Protein AF-A0A1V1P510-F1 (afdb_monomer_lite)

Organism: NCBI:txid890399

Sequence (200 aa):
MEGYSILDTQEKMLARHLFQNKILKADAKDMENILFKLDDDQILSISGNIPDPASIKMLDYSMLNEVVSHIMKLTLNKGDIAKVILPDVDKKIKFNNLSKPIACLLNNGFFQLHALNEYLANNSNFLADSLRDKMNDIYTHEKSQSKGDDLFWAIVNCASPTAETMYQTSVIVIMSKYFETCDIFEEPNDIQQSKINEKQ

pLDDT: mean 79.99, std 15.1, range [42.66, 98.31]

Radius of gyration: 22.82 Å; chains: 1; bounding box: 58×48×68 Å

Structure (mmCIF, N/CA/C/O backbone):
data_AF-A0A1V1P510-F1
#
_entry.id   AF-A0A1V1P510-F1
#
loop_
_atom_site.group_PDB
_atom_site.id
_atom_site.type_symbol
_atom_site.label_atom_id
_atom_site.label_alt_id
_atom_site.label_comp_id
_atom_site.label_asym_id
_atom_site.label_entity_id
_atom_site.label_seq_id
_atom_site.pdbx_PDB_ins_code
_atom_site.Cartn_x
_atom_site.Cartn_y
_atom_site.Cartn_z
_atom_site.occupancy
_atom_site.B_iso_or_equiv
_atom_site.auth_seq_id
_atom_site.auth_comp_id
_atom_site.auth_asym_id
_atom_site.auth_atom_id
_atom_site.pdbx_PDB_model_num
ATOM 1 N N . MET A 1 1 ? 14.555 -24.506 -54.862 1.00 51.56 1 MET A N 1
ATOM 2 C CA . MET A 1 1 ? 14.240 -24.717 -53.430 1.00 51.56 1 MET A CA 1
ATOM 3 C C . MET A 1 1 ? 15.190 -23.962 -52.484 1.00 51.56 1 MET A C 1
ATOM 5 O O . MET A 1 1 ? 15.026 -24.093 -51.284 1.00 51.56 1 MET A O 1
ATOM 9 N N . GLU A 1 2 ? 16.121 -23.126 -52.974 1.00 53.38 2 GLU A N 1
ATOM 10 C CA . GLU A 1 2 ? 17.111 -22.419 -52.127 1.00 53.38 2 GLU A CA 1
ATOM 11 C C . GLU A 1 2 ? 16.695 -21.004 -51.678 1.00 53.38 2 GLU A C 1
ATOM 13 O O . GLU A 1 2 ? 17.194 -20.508 -50.674 1.00 53.38 2 GLU A O 1
ATOM 18 N N . GLY A 1 3 ? 15.742 -20.352 -5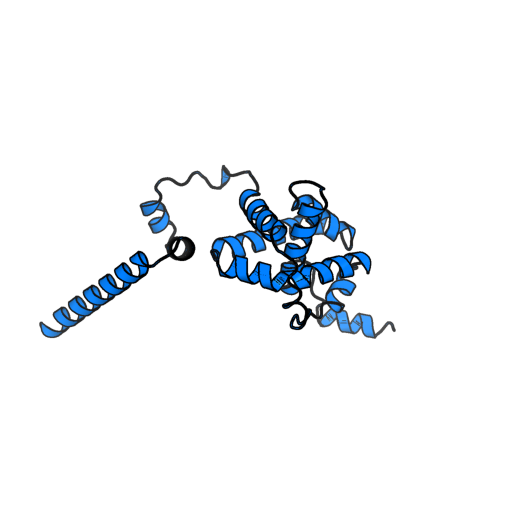2.356 1.00 48.47 3 GLY A N 1
ATOM 19 C CA . GLY A 1 3 ? 15.339 -18.973 -52.027 1.00 48.47 3 GLY A CA 1
ATOM 20 C C . GLY A 1 3 ? 14.617 -18.808 -50.681 1.00 48.47 3 GLY A C 1
ATOM 21 O O . GLY A 1 3 ? 14.701 -17.748 -50.071 1.00 48.47 3 GLY A O 1
ATOM 22 N N . TYR A 1 4 ? 13.957 -19.861 -50.184 1.00 50.50 4 TYR A N 1
ATOM 23 C CA . TYR A 1 4 ? 13.221 -19.830 -48.910 1.00 50.50 4 TYR A CA 1
ATOM 24 C C . TYR A 1 4 ? 14.157 -19.856 -47.684 1.00 50.50 4 TYR A C 1
ATOM 26 O O . TYR A 1 4 ? 13.813 -19.341 -46.627 1.00 50.50 4 TYR A O 1
ATOM 34 N N . SER A 1 5 ? 15.365 -20.411 -47.835 1.00 59.09 5 SER A N 1
ATOM 35 C CA . SER A 1 5 ? 16.374 -20.518 -46.769 1.00 59.09 5 SER A CA 1
ATOM 36 C C . SER A 1 5 ? 17.122 -19.200 -46.520 1.00 59.09 5 SER A C 1
ATOM 38 O O . SER A 1 5 ? 17.521 -18.912 -45.390 1.00 59.09 5 SER A O 1
ATOM 40 N N . ILE A 1 6 ? 17.297 -18.379 -47.560 1.00 58.41 6 ILE A N 1
ATOM 41 C CA . ILE A 1 6 ? 18.047 -17.116 -47.483 1.00 58.41 6 ILE A CA 1
ATOM 42 C C . ILE A 1 6 ? 17.204 -16.019 -46.816 1.00 58.41 6 ILE A C 1
ATOM 44 O O . ILE A 1 6 ? 17.726 -15.277 -45.984 1.00 58.41 6 ILE A O 1
ATOM 48 N N . LEU A 1 7 ? 15.902 -15.960 -47.124 1.00 58.56 7 LEU A N 1
ATOM 49 C CA . LEU A 1 7 ? 14.954 -15.028 -46.498 1.00 58.56 7 LEU A CA 1
ATOM 50 C C . LEU A 1 7 ? 14.837 -15.268 -44.982 1.00 58.56 7 LEU A C 1
ATOM 52 O O . LEU A 1 7 ? 15.000 -14.328 -44.209 1.00 58.56 7 LEU A O 1
ATOM 56 N N . ASP A 1 8 ? 14.706 -16.526 -44.550 1.00 74.06 8 ASP A N 1
ATOM 57 C CA . ASP A 1 8 ? 14.689 -16.907 -43.124 1.00 74.06 8 ASP A CA 1
ATOM 58 C C . ASP A 1 8 ? 16.001 -16.531 -42.400 1.00 74.06 8 ASP A C 1
ATOM 60 O O . ASP A 1 8 ? 16.008 -16.088 -41.250 1.00 74.06 8 ASP A O 1
ATOM 64 N N . THR A 1 9 ? 17.139 -16.631 -43.093 1.00 80.81 9 THR A N 1
ATOM 65 C CA . THR A 1 9 ? 18.447 -16.252 -42.533 1.00 80.81 9 THR A CA 1
ATOM 66 C C . THR A 1 9 ? 18.572 -14.737 -42.337 1.00 80.81 9 THR A C 1
ATOM 68 O O . THR A 1 9 ? 19.102 -14.283 -41.319 1.00 80.81 9 THR A O 1
ATOM 71 N N . GLN A 1 10 ? 18.074 -13.939 -43.284 1.00 78.88 10 GLN A N 1
ATOM 72 C CA . GLN A 1 10 ? 18.090 -12.477 -43.193 1.00 78.88 10 GLN A CA 1
ATOM 73 C C . GLN A 1 10 ? 17.128 -11.960 -42.120 1.00 78.88 10 GLN A C 1
ATOM 75 O O . GLN A 1 10 ? 17.509 -11.081 -41.346 1.00 78.88 10 GLN A O 1
ATOM 80 N N . GLU A 1 11 ? 15.932 -12.543 -42.007 1.00 81.25 11 GLU A N 1
ATOM 81 C CA . GLU A 1 11 ? 14.967 -12.205 -40.953 1.00 81.25 11 GLU A CA 1
ATOM 82 C C . GLU A 1 11 ? 15.529 -12.494 -39.556 1.00 81.25 11 GLU A C 1
ATOM 84 O O . GLU A 1 11 ? 15.468 -11.636 -38.673 1.00 81.25 11 GLU A O 1
ATOM 89 N N . LYS A 1 12 ? 16.183 -13.648 -39.364 1.00 78.88 12 LYS A N 1
ATOM 90 C CA . LYS A 1 12 ? 16.876 -13.986 -38.107 1.00 78.88 12 LYS A CA 1
ATOM 91 C C . LYS A 1 12 ? 18.006 -13.015 -37.780 1.00 78.88 12 LYS A C 1
ATOM 93 O O . LYS A 1 12 ? 18.175 -12.632 -36.621 1.00 78.88 12 LYS A O 1
ATOM 98 N N . MET A 1 13 ? 18.783 -12.602 -38.781 1.00 83.25 13 MET A N 1
ATOM 99 C CA . MET A 1 13 ? 19.872 -11.642 -38.592 1.00 83.25 13 MET A CA 1
ATOM 100 C C . MET A 1 13 ? 19.337 -10.256 -38.204 1.00 83.25 13 MET A C 1
ATOM 102 O O . MET A 1 13 ? 19.866 -9.631 -37.283 1.00 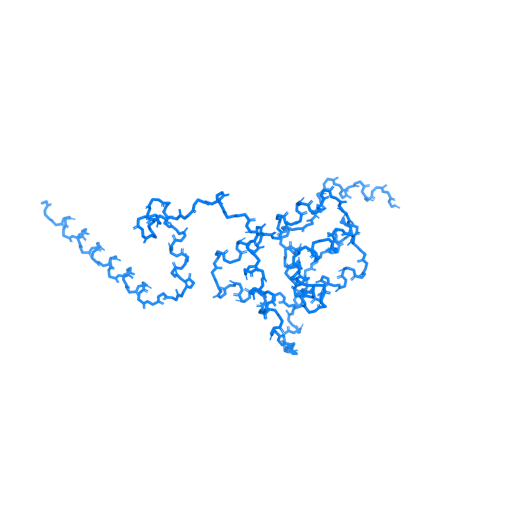83.25 13 MET A O 1
ATOM 106 N N . LEU A 1 14 ? 18.249 -9.813 -38.841 1.00 77.06 14 LEU A N 1
ATOM 107 C CA . LEU A 1 14 ? 17.574 -8.557 -38.523 1.00 77.06 14 LEU A CA 1
ATOM 108 C C . LEU A 1 14 ? 16.983 -8.590 -37.108 1.00 77.06 14 LEU A C 1
ATOM 110 O O . LEU A 1 14 ? 17.218 -7.670 -36.327 1.00 77.06 14 LEU A O 1
ATOM 114 N N . ALA A 1 15 ? 16.297 -9.676 -36.738 1.00 74.31 15 ALA A N 1
ATOM 115 C CA . ALA A 1 15 ? 15.755 -9.877 -35.395 1.00 74.31 15 ALA A CA 1
ATOM 116 C C . ALA A 1 15 ? 16.857 -9.843 -34.326 1.00 74.31 15 ALA A C 1
ATOM 118 O O . ALA A 1 15 ? 16.706 -9.182 -33.299 1.00 74.31 15 ALA A O 1
ATOM 119 N N . ARG A 1 16 ? 18.007 -10.476 -34.591 1.00 77.12 16 ARG A N 1
ATOM 120 C CA . ARG A 1 16 ? 19.167 -10.461 -33.689 1.00 77.12 16 ARG A CA 1
ATOM 121 C C . ARG A 1 16 ? 19.761 -9.061 -33.537 1.00 77.12 16 ARG A C 1
ATOM 123 O O . ARG A 1 16 ? 20.104 -8.671 -32.424 1.00 77.12 16 ARG A O 1
ATOM 130 N N . HIS A 1 17 ? 19.849 -8.291 -34.621 1.00 74.50 17 HIS A N 1
ATOM 131 C CA . HIS A 1 17 ? 20.361 -6.921 -34.577 1.00 74.50 17 HIS A CA 1
ATOM 132 C C . HIS A 1 17 ? 19.393 -5.956 -33.874 1.00 74.50 17 HIS A C 1
ATOM 134 O O . HIS A 1 17 ? 19.819 -5.110 -33.088 1.00 74.50 17 HIS A O 1
ATOM 140 N N . LEU A 1 18 ? 18.085 -6.110 -34.097 1.00 71.19 18 LEU A N 1
ATOM 141 C CA . LEU A 1 18 ? 17.046 -5.365 -33.382 1.00 71.19 18 LEU A CA 1
ATOM 142 C C . LEU A 1 18 ? 17.063 -5.690 -31.884 1.00 71.19 18 LEU A C 1
ATOM 144 O O . LEU A 1 18 ? 16.991 -4.781 -31.060 1.00 71.19 18 LEU A O 1
ATOM 148 N N . PHE A 1 19 ? 17.234 -6.965 -31.529 1.00 76.00 19 PHE A N 1
ATOM 149 C CA . PHE A 1 19 ? 17.363 -7.406 -30.143 1.00 76.00 19 PHE A CA 1
ATOM 150 C C . PHE A 1 19 ? 18.620 -6.836 -29.470 1.00 76.00 19 PHE A C 1
ATOM 152 O O . PHE A 1 19 ? 18.526 -6.261 -28.389 1.00 76.00 19 PHE A O 1
ATOM 159 N N . GLN A 1 20 ? 19.782 -6.897 -30.131 1.00 73.19 20 GLN A N 1
ATOM 160 C CA . GLN A 1 20 ? 21.027 -6.304 -29.622 1.00 73.19 20 GLN A CA 1
ATOM 161 C C . GLN A 1 20 ? 20.919 -4.790 -29.422 1.00 73.19 20 GLN A C 1
ATOM 163 O O . GLN A 1 20 ? 21.319 -4.286 -28.377 1.00 73.19 20 GLN A O 1
ATOM 168 N N . ASN A 1 21 ? 20.345 -4.062 -30.383 1.00 70.31 21 ASN A N 1
ATOM 169 C CA . ASN A 1 21 ? 20.139 -2.619 -30.249 1.00 70.31 21 ASN A CA 1
ATOM 170 C C . ASN A 1 21 ? 19.162 -2.267 -29.122 1.00 70.31 21 ASN A C 1
ATOM 172 O O . ASN A 1 21 ? 19.317 -1.222 -28.492 1.00 70.31 21 ASN A O 1
ATOM 176 N N . LYS A 1 22 ? 18.168 -3.124 -28.860 1.00 72.00 22 LYS A N 1
ATOM 177 C CA . LYS A 1 22 ? 17.247 -2.958 -27.733 1.00 72.00 22 LYS A CA 1
ATOM 178 C C . LYS A 1 22 ? 17.959 -3.170 -26.396 1.00 72.00 22 LYS A C 1
ATOM 180 O O . LYS A 1 22 ? 17.782 -2.353 -25.506 1.00 72.00 22 LYS A O 1
ATOM 185 N N . ILE A 1 23 ? 18.812 -4.193 -26.284 1.00 70.44 23 ILE A N 1
ATOM 186 C CA . ILE A 1 23 ? 19.638 -4.430 -25.085 1.00 70.44 23 ILE A CA 1
ATOM 187 C C . ILE A 1 23 ? 20.625 -3.282 -24.849 1.00 70.44 23 ILE A C 1
ATOM 189 O O . ILE A 1 23 ? 20.764 -2.821 -23.726 1.00 70.44 23 ILE A O 1
ATOM 193 N N . LEU A 1 24 ? 21.281 -2.775 -25.897 1.00 69.56 24 LEU A N 1
ATOM 194 C CA . LEU A 1 24 ? 22.251 -1.674 -25.785 1.00 69.56 24 LEU A CA 1
ATOM 195 C C . LEU A 1 24 ? 21.635 -0.349 -25.304 1.00 69.56 24 LEU A C 1
ATOM 197 O O . LEU A 1 24 ? 22.372 0.548 -24.904 1.00 69.56 24 LEU A O 1
ATOM 201 N N . LYS A 1 25 ? 20.307 -0.213 -25.370 1.00 76.69 25 LYS A N 1
ATOM 202 C CA . LYS A 1 25 ? 19.555 0.956 -24.891 1.00 76.69 25 LYS A CA 1
ATOM 203 C C . LYS A 1 25 ? 18.731 0.674 -23.633 1.00 76.69 25 LYS A C 1
ATOM 205 O O . LYS A 1 25 ? 18.044 1.582 -23.181 1.00 76.69 25 LYS A O 1
ATOM 210 N N . ALA A 1 26 ? 18.770 -0.553 -23.119 1.00 75.12 26 ALA A N 1
ATOM 211 C CA . ALA A 1 26 ? 18.035 -0.943 -21.927 1.00 75.12 26 ALA A CA 1
ATOM 212 C C . ALA A 1 26 ? 18.647 -0.266 -20.695 1.00 75.12 26 ALA A C 1
ATOM 214 O O . ALA A 1 26 ? 19.866 -0.286 -20.511 1.00 75.12 26 ALA A O 1
ATOM 215 N N . ASP A 1 27 ? 17.802 0.324 -19.856 1.00 78.44 27 ASP A N 1
ATOM 216 C CA . ASP A 1 27 ? 18.185 0.742 -18.511 1.00 78.44 27 ASP A CA 1
ATOM 217 C C . ASP A 1 27 ? 18.066 -0.427 -17.512 1.00 78.44 27 ASP A C 1
ATOM 219 O O . ASP A 1 27 ? 17.726 -1.556 -17.876 1.00 78.44 27 ASP A O 1
ATOM 223 N N . ALA A 1 28 ? 18.381 -0.184 -16.236 1.00 76.94 28 ALA A N 1
ATOM 224 C CA . ALA A 1 28 ? 18.332 -1.227 -15.208 1.00 76.94 28 ALA A CA 1
ATOM 225 C C . ALA A 1 28 ? 16.936 -1.870 -15.089 1.00 76.94 28 ALA A C 1
ATOM 227 O O . ALA A 1 28 ? 16.830 -3.090 -14.960 1.00 76.94 28 ALA A O 1
ATOM 228 N N . LYS A 1 29 ? 15.874 -1.064 -15.214 1.00 77.56 29 LYS A N 1
ATOM 229 C CA . LYS A 1 29 ? 14.484 -1.526 -15.209 1.00 77.56 29 LYS A CA 1
ATOM 230 C C . LYS A 1 29 ? 14.211 -2.452 -16.393 1.00 77.56 29 LYS A C 1
ATOM 232 O O . LYS A 1 29 ? 13.584 -3.499 -16.230 1.00 77.56 29 LYS A O 1
ATOM 237 N N . ASP A 1 30 ? 14.642 -2.070 -17.590 1.00 79.88 30 ASP A N 1
ATOM 238 C CA . ASP A 1 30 ? 14.464 -2.875 -18.794 1.00 79.88 30 ASP A CA 1
ATOM 239 C C . ASP A 1 30 ? 15.210 -4.208 -18.691 1.00 79.88 30 ASP A C 1
ATOM 241 O O . ASP A 1 30 ? 14.664 -5.241 -19.084 1.00 79.88 30 ASP A O 1
ATOM 245 N N . MET A 1 31 ? 16.422 -4.213 -18.128 1.00 80.69 31 MET A N 1
ATOM 246 C CA . MET A 1 31 ? 17.186 -5.444 -17.903 1.00 80.69 31 MET A CA 1
ATOM 247 C C . MET A 1 31 ? 16.494 -6.374 -16.904 1.00 80.69 31 MET A C 1
ATOM 249 O O . MET A 1 31 ? 16.362 -7.565 -17.184 1.00 80.69 31 MET A O 1
ATOM 253 N N . GLU A 1 32 ? 16.002 -5.843 -15.785 1.00 79.62 32 GLU A N 1
ATOM 254 C CA . GLU A 1 32 ? 15.277 -6.619 -14.774 1.00 79.62 32 GLU A CA 1
ATOM 255 C C . GLU A 1 32 ? 13.977 -7.213 -15.343 1.00 79.62 32 GLU A C 1
ATOM 257 O O . GLU A 1 32 ? 13.714 -8.408 -15.216 1.00 79.62 32 GLU A O 1
ATOM 262 N N . ASN A 1 33 ? 13.209 -6.417 -16.091 1.00 80.25 33 ASN A N 1
ATOM 263 C CA . ASN A 1 33 ? 11.995 -6.885 -16.760 1.00 80.25 33 ASN A CA 1
ATOM 264 C C . ASN A 1 33 ? 12.267 -7.936 -17.851 1.00 80.25 33 ASN A C 1
ATOM 266 O O . ASN A 1 33 ? 11.383 -8.734 -18.162 1.00 80.25 33 ASN A O 1
ATOM 270 N N . ILE A 1 34 ? 13.436 -7.905 -18.503 1.00 82.88 34 ILE A N 1
ATOM 271 C CA . ILE A 1 34 ? 13.848 -8.938 -19.464 1.00 82.88 34 ILE A CA 1
ATOM 272 C C . ILE A 1 34 ? 14.239 -10.214 -18.721 1.00 82.88 34 ILE A C 1
ATOM 274 O O . ILE A 1 34 ? 13.813 -11.287 -19.139 1.00 82.88 34 ILE A O 1
ATOM 278 N N . LEU A 1 35 ? 15.003 -10.102 -17.630 1.00 81.25 35 LEU A N 1
ATOM 279 C CA . LEU A 1 35 ? 15.437 -11.238 -16.819 1.00 81.25 35 LEU A CA 1
ATOM 280 C C . LEU A 1 35 ? 14.237 -12.042 -16.302 1.00 81.25 35 LEU A C 1
ATOM 282 O O . LEU A 1 35 ? 14.180 -13.243 -16.528 1.00 81.25 35 LEU A O 1
ATOM 286 N N . PHE A 1 36 ? 13.237 -11.379 -15.712 1.00 78.50 36 PHE A N 1
ATOM 287 C CA . PHE A 1 36 ? 12.038 -12.038 -15.169 1.00 78.50 36 PHE A CA 1
ATOM 288 C C . PHE A 1 36 ? 11.027 -12.522 -16.225 1.00 78.50 36 PHE A C 1
ATOM 290 O O . PHE A 1 36 ? 9.975 -13.053 -15.879 1.00 78.50 36 PHE A O 1
ATOM 297 N N . LYS A 1 37 ? 11.318 -12.349 -17.521 1.00 83.12 37 LYS A N 1
ATOM 298 C CA . LYS A 1 37 ? 10.562 -12.991 -18.614 1.00 83.12 37 LYS A CA 1
ATOM 299 C C . LYS A 1 37 ? 11.173 -14.310 -19.074 1.00 83.12 37 LYS A C 1
ATOM 301 O O . LYS A 1 37 ? 10.553 -14.993 -19.888 1.00 83.12 37 LYS A O 1
ATOM 306 N N . LEU A 1 38 ? 12.391 -14.613 -18.639 1.00 83.00 38 LEU A N 1
ATOM 307 C CA . LEU A 1 38 ? 13.052 -15.878 -18.927 1.00 83.00 38 LEU A CA 1
ATOM 308 C C . LEU A 1 38 ? 12.463 -16.979 -18.037 1.00 83.00 38 LEU A C 1
ATOM 310 O O . LEU A 1 38 ? 11.904 -16.694 -16.980 1.00 83.00 38 LEU A O 1
ATOM 314 N N . ASP A 1 39 ? 12.577 -18.230 -18.476 1.00 82.81 39 ASP A N 1
ATOM 315 C CA . ASP A 1 39 ? 12.237 -19.378 -17.632 1.00 82.81 39 ASP A CA 1
ATOM 316 C C . ASP A 1 39 ? 13.323 -19.647 -16.573 1.00 82.81 39 ASP A C 1
ATOM 318 O O . ASP A 1 39 ? 14.453 -19.160 -16.679 1.00 82.81 39 ASP A O 1
ATOM 322 N N . ASP A 1 40 ? 12.982 -20.421 -15.540 1.00 76.50 40 ASP A N 1
ATOM 323 C CA . ASP A 1 40 ? 13.875 -20.686 -14.405 1.00 76.50 40 ASP A CA 1
ATOM 324 C C . ASP A 1 40 ? 15.212 -21.309 -14.840 1.00 76.50 40 ASP A C 1
ATOM 326 O O . ASP A 1 40 ? 16.261 -20.948 -14.304 1.00 76.50 40 ASP A O 1
ATOM 330 N N . ASP A 1 41 ? 15.207 -22.187 -15.850 1.00 79.31 41 ASP A N 1
ATOM 331 C CA . ASP A 1 41 ? 16.416 -22.830 -16.379 1.00 79.31 41 ASP A CA 1
ATOM 332 C C . ASP A 1 41 ? 17.332 -21.811 -17.078 1.00 79.31 41 ASP A C 1
ATOM 334 O O . ASP A 1 41 ? 18.557 -21.826 -16.910 1.00 79.31 41 ASP A O 1
ATOM 338 N N . GLN A 1 42 ? 16.754 -20.882 -17.843 1.00 83.75 42 GLN A N 1
ATOM 339 C CA . GLN A 1 42 ? 17.468 -19.780 -18.483 1.00 83.75 42 GLN A CA 1
ATOM 340 C C . GLN A 1 42 ? 18.029 -18.806 -17.450 1.00 83.75 42 GLN A C 1
ATOM 342 O O . GLN A 1 42 ? 19.198 -18.425 -17.551 1.00 83.75 42 GLN A O 1
ATOM 347 N N . ILE A 1 43 ? 17.244 -18.443 -16.436 1.00 77.69 43 ILE A N 1
ATOM 348 C CA . ILE A 1 43 ? 17.698 -17.588 -15.334 1.00 77.69 43 ILE A CA 1
ATOM 349 C C . ILE A 1 43 ? 18.853 -18.268 -14.593 1.00 77.69 43 ILE A C 1
ATOM 351 O O . ILE A 1 43 ? 19.881 -17.629 -14.356 1.00 77.69 43 ILE A O 1
ATOM 355 N N . LEU A 1 44 ? 18.747 -19.565 -14.288 1.00 75.88 44 LEU A N 1
ATOM 356 C CA . LEU A 1 44 ? 19.792 -20.342 -13.616 1.00 75.88 44 LEU A CA 1
ATOM 357 C C . LEU A 1 44 ? 21.064 -20.443 -14.470 1.00 75.88 44 LEU A C 1
ATOM 359 O O . LEU A 1 44 ? 22.175 -20.326 -13.958 1.00 75.88 44 LEU A O 1
ATOM 363 N N . SER A 1 45 ? 20.922 -20.584 -15.791 1.00 80.44 45 SER A N 1
ATOM 364 C CA . SER A 1 45 ? 22.064 -20.610 -16.713 1.00 80.44 45 SER A CA 1
ATOM 365 C C . SER A 1 45 ? 22.844 -19.288 -16.750 1.00 80.44 45 SER A C 1
ATOM 367 O O . SER A 1 45 ? 24.053 -19.295 -16.983 1.00 80.44 45 SER A O 1
ATOM 369 N N . ILE A 1 46 ? 22.166 -18.162 -16.500 1.00 79.50 46 ILE A N 1
ATOM 370 C CA . ILE A 1 46 ? 22.753 -16.815 -16.485 1.00 79.50 46 ILE A CA 1
ATOM 371 C C . ILE A 1 46 ? 23.318 -16.471 -15.101 1.00 79.50 46 ILE A C 1
ATOM 373 O O . ILE A 1 46 ? 24.410 -15.915 -15.002 1.00 79.50 46 ILE A O 1
ATOM 377 N N . SER A 1 47 ? 22.572 -16.779 -14.038 1.00 70.81 47 SER A N 1
ATOM 378 C CA . SER A 1 47 ? 22.882 -16.384 -12.656 1.00 70.81 47 SER A CA 1
ATOM 379 C C . SER A 1 47 ? 23.763 -17.385 -11.896 1.00 70.81 47 SER A C 1
ATOM 381 O O . SER A 1 47 ? 24.406 -17.008 -10.917 1.00 70.81 47 SER A O 1
ATOM 383 N N . GLY A 1 48 ? 23.852 -18.636 -12.356 1.00 70.44 48 GLY A N 1
ATOM 384 C CA . GLY A 1 48 ? 24.534 -19.719 -11.648 1.00 70.44 48 GLY A CA 1
ATOM 385 C C . GLY A 1 48 ? 23.686 -20.287 -10.504 1.00 70.44 48 GLY A C 1
ATOM 386 O O . GLY A 1 48 ? 22.463 -20.268 -10.557 1.00 70.44 48 GLY A O 1
ATOM 387 N N . ASN A 1 49 ? 24.320 -20.822 -9.455 1.00 63.34 49 ASN A N 1
ATOM 388 C CA . ASN A 1 49 ? 23.594 -21.359 -8.298 1.00 63.34 49 ASN A CA 1
ATOM 389 C C . ASN A 1 49 ? 22.937 -20.231 -7.488 1.00 63.34 49 ASN A C 1
ATOM 391 O O . ASN A 1 49 ? 23.625 -19.501 -6.772 1.00 63.34 49 ASN A O 1
ATOM 395 N N . ILE A 1 50 ? 21.610 -20.142 -7.552 1.00 60.84 50 ILE A N 1
ATOM 396 C CA . ILE A 1 50 ? 20.811 -19.299 -6.659 1.00 60.84 50 ILE A CA 1
ATOM 397 C C . ILE A 1 50 ? 20.725 -19.997 -5.287 1.00 60.84 50 ILE A C 1
ATOM 399 O O . ILE A 1 50 ? 20.454 -21.201 -5.238 1.00 60.84 50 ILE A O 1
ATOM 403 N N . PRO A 1 51 ? 20.985 -19.300 -4.165 1.00 57.38 51 PRO A N 1
ATOM 404 C CA . PRO A 1 51 ? 20.799 -19.875 -2.836 1.00 57.38 51 PRO A CA 1
ATOM 405 C C . PRO A 1 51 ? 19.337 -20.294 -2.621 1.00 57.38 51 PRO A C 1
ATOM 407 O O . PRO A 1 51 ? 18.422 -19.598 -3.049 1.00 57.38 51 PRO A O 1
ATOM 410 N N . ASP A 1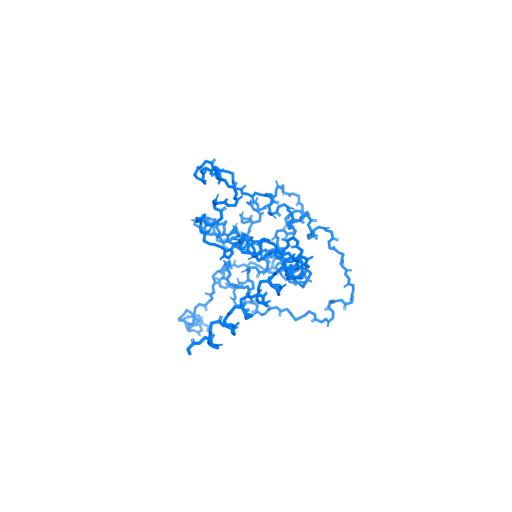 52 ? 19.134 -21.433 -1.951 1.00 55.44 52 ASP A N 1
ATOM 411 C CA . ASP A 1 52 ? 17.815 -22.015 -1.673 1.00 55.44 52 ASP A CA 1
ATOM 412 C C . ASP A 1 52 ? 16.840 -20.951 -1.121 1.00 55.44 52 ASP A C 1
ATOM 414 O O . ASP A 1 52 ? 17.106 -20.404 -0.044 1.00 55.44 52 ASP A O 1
ATOM 418 N N . PRO A 1 53 ? 15.710 -20.659 -1.797 1.00 52.06 53 PRO A N 1
ATOM 419 C CA . PRO A 1 53 ? 14.720 -19.695 -1.321 1.00 52.06 53 PRO A CA 1
ATOM 420 C C . PRO A 1 53 ? 14.216 -19.999 0.097 1.00 52.06 53 PRO A C 1
ATOM 422 O O . PRO A 1 53 ? 13.946 -19.077 0.864 1.00 52.06 53 PRO A O 1
ATOM 425 N N . ALA A 1 54 ? 14.170 -21.275 0.506 1.00 53.69 54 ALA A N 1
ATOM 426 C CA . ALA A 1 54 ? 13.779 -21.675 1.860 1.00 53.69 54 ALA A CA 1
ATOM 427 C C . ALA A 1 54 ? 14.805 -21.270 2.943 1.00 53.69 54 ALA A C 1
ATOM 429 O O . ALA A 1 54 ? 14.488 -21.265 4.139 1.00 53.69 54 ALA A O 1
ATOM 430 N N . SER A 1 55 ? 16.029 -20.909 2.542 1.00 53.97 55 SER A N 1
ATOM 431 C CA . SER A 1 55 ? 17.065 -20.356 3.423 1.00 53.97 55 SER A CA 1
ATOM 432 C C . SER A 1 55 ? 16.933 -18.840 3.636 1.00 53.97 55 SER A C 1
ATOM 434 O O . SER A 1 55 ? 17.486 -18.306 4.602 1.00 53.97 55 SER A O 1
ATOM 436 N N . ILE A 1 56 ? 16.137 -18.147 2.812 1.00 52.31 56 ILE A N 1
ATOM 437 C CA . ILE A 1 56 ? 15.884 -16.704 2.903 1.00 52.31 56 ILE A CA 1
ATOM 438 C C . ILE A 1 56 ? 14.695 -16.473 3.847 1.00 52.31 56 ILE A C 1
ATOM 440 O O . ILE A 1 56 ? 13.552 -16.308 3.439 1.00 52.31 56 ILE A O 1
ATOM 444 N N . LYS A 1 57 ? 14.959 -16.498 5.159 1.00 47.59 57 LYS A N 1
ATOM 445 C CA . LYS A 1 57 ? 13.936 -16.286 6.207 1.00 47.59 57 LYS A CA 1
ATOM 446 C C . LYS A 1 57 ? 13.720 -14.822 6.607 1.00 47.59 57 LYS A C 1
ATOM 448 O O . LYS A 1 57 ? 12.949 -14.554 7.526 1.00 47.59 57 LYS A O 1
ATOM 453 N N . MET A 1 58 ? 14.406 -13.874 5.972 1.00 47.00 58 MET A N 1
ATOM 454 C CA . MET A 1 58 ? 14.184 -12.452 6.231 1.00 47.00 58 MET A CA 1
ATOM 455 C C . MET A 1 58 ? 13.095 -11.936 5.301 1.00 47.00 58 MET A C 1
ATOM 457 O O . MET A 1 58 ? 13.239 -11.996 4.085 1.00 47.00 58 MET A O 1
ATOM 461 N N . LEU A 1 59 ? 12.022 -11.393 5.885 1.00 50.53 59 LEU A N 1
ATOM 462 C CA . LEU A 1 59 ? 11.148 -10.456 5.188 1.00 50.53 59 LEU A CA 1
ATOM 463 C C . LEU A 1 59 ? 12.055 -9.422 4.505 1.00 50.53 5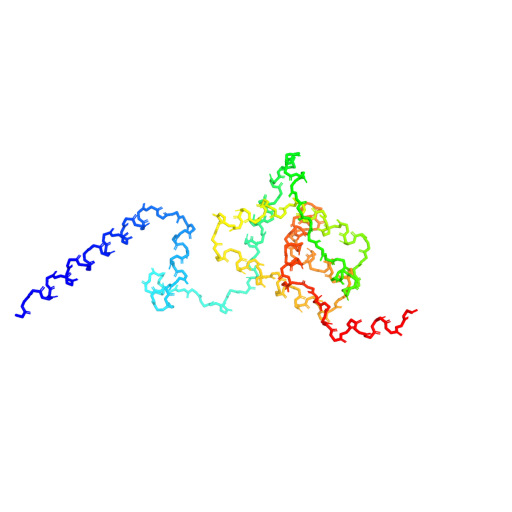9 LEU A C 1
ATOM 465 O O . LEU A 1 59 ? 12.840 -8.764 5.190 1.00 50.53 59 LEU A O 1
ATOM 469 N N . ASP A 1 60 ? 11.974 -9.305 3.180 1.00 60.97 60 ASP A N 1
ATOM 470 C CA . ASP A 1 60 ? 12.786 -8.338 2.449 1.00 60.97 60 ASP A CA 1
ATOM 471 C C . ASP A 1 60 ? 12.273 -6.913 2.706 1.00 60.97 60 ASP A C 1
ATOM 473 O O . ASP A 1 60 ? 11.473 -6.343 1.965 1.00 60.97 60 ASP A O 1
ATOM 477 N N . TYR A 1 61 ? 12.684 -6.359 3.845 1.00 64.62 61 TYR A N 1
ATOM 478 C CA . TYR A 1 61 ? 12.408 -4.983 4.233 1.00 64.62 61 TYR A CA 1
ATOM 479 C C . TYR A 1 61 ? 13.223 -3.988 3.402 1.00 64.62 61 TYR A C 1
ATOM 481 O O . TYR A 1 61 ? 12.959 -2.794 3.498 1.00 64.62 61 TYR A O 1
ATOM 489 N N . SER A 1 62 ? 14.195 -4.430 2.592 1.00 72.12 62 SER A N 1
ATOM 490 C CA . SER A 1 62 ? 15.026 -3.513 1.807 1.00 72.12 62 SER A CA 1
ATOM 491 C C . SER A 1 62 ? 14.195 -2.758 0.767 1.00 72.12 62 SER A C 1
ATOM 493 O O . SER A 1 62 ? 14.294 -1.535 0.700 1.00 72.12 62 SER A O 1
ATOM 495 N N . MET A 1 63 ? 13.271 -3.449 0.090 1.00 75.00 63 MET A N 1
ATOM 496 C CA . MET A 1 63 ? 12.354 -2.846 -0.884 1.00 75.00 63 MET A CA 1
ATOM 497 C C . MET A 1 63 ? 11.339 -1.902 -0.225 1.00 75.00 63 MET A C 1
ATOM 499 O O . MET A 1 63 ? 11.120 -0.789 -0.701 1.00 75.00 63 MET A O 1
ATOM 503 N N . LEU A 1 64 ? 10.750 -2.300 0.913 1.00 77.12 64 LEU A N 1
ATOM 504 C CA . LEU A 1 64 ? 9.864 -1.419 1.691 1.00 77.12 64 LEU A CA 1
ATOM 505 C C . LEU A 1 64 ? 10.606 -0.153 2.139 1.00 77.12 64 LEU A C 1
ATOM 507 O O . LEU A 1 64 ? 10.095 0.955 1.979 1.00 77.12 64 LEU A O 1
ATOM 511 N N . ASN A 1 65 ? 11.829 -0.309 2.650 1.00 81.44 65 ASN A N 1
ATOM 512 C CA . ASN A 1 65 ? 12.677 0.802 3.070 1.00 81.44 65 ASN A CA 1
ATOM 513 C C . ASN A 1 65 ? 13.023 1.724 1.904 1.00 81.44 65 ASN A C 1
ATOM 515 O O . ASN A 1 65 ? 13.061 2.939 2.097 1.00 81.44 65 ASN A O 1
ATOM 519 N N . GLU A 1 66 ? 13.269 1.177 0.714 1.00 83.94 66 GLU A N 1
ATOM 520 C CA . GLU A 1 66 ? 13.550 1.954 -0.490 1.00 83.94 66 GLU A CA 1
ATOM 521 C C . GLU A 1 66 ? 12.356 2.842 -0.861 1.00 83.94 66 GLU A C 1
ATOM 523 O O . GLU A 1 66 ? 12.503 4.063 -0.965 1.00 83.94 66 GLU A O 1
ATOM 528 N N . VAL A 1 67 ? 11.160 2.254 -0.964 1.00 82.50 67 VAL A N 1
ATOM 529 C CA . VAL A 1 67 ? 9.930 2.979 -1.319 1.00 82.50 67 VAL A CA 1
ATOM 530 C C . VAL A 1 67 ? 9.587 4.019 -0.255 1.00 82.50 67 VAL A C 1
ATOM 532 O O . VAL A 1 67 ? 9.288 5.167 -0.584 1.00 82.50 67 VAL A O 1
ATOM 535 N N . VAL A 1 68 ? 9.686 3.662 1.028 1.00 81.81 68 VAL A N 1
ATOM 536 C CA . VAL A 1 68 ? 9.464 4.603 2.134 1.00 81.81 68 VAL A CA 1
ATOM 537 C C . VAL A 1 68 ? 10.473 5.751 2.080 1.00 81.81 68 VAL A C 1
ATOM 539 O O . VAL A 1 68 ? 10.084 6.916 2.151 1.00 81.81 68 VAL A O 1
ATOM 542 N N . SER A 1 69 ? 11.756 5.453 1.866 1.00 83.88 69 SER A N 1
ATOM 543 C CA . SER A 1 69 ? 12.801 6.475 1.727 1.00 83.88 69 SER A CA 1
ATOM 544 C C . SER A 1 69 ? 12.569 7.391 0.528 1.00 83.88 69 SER A C 1
ATOM 546 O O . SER A 1 69 ? 12.969 8.557 0.567 1.00 83.88 69 SER A O 1
ATOM 548 N N . HIS A 1 70 ? 11.955 6.886 -0.545 1.00 84.69 70 HIS A N 1
ATOM 549 C CA . HIS A 1 70 ? 11.557 7.701 -1.685 1.00 84.69 70 HIS A CA 1
ATOM 550 C C . HIS A 1 70 ? 10.392 8.631 -1.327 1.00 84.69 70 HIS A C 1
ATOM 552 O O . HIS A 1 70 ? 10.502 9.838 -1.537 1.00 84.69 70 HIS A O 1
ATOM 558 N N . ILE A 1 71 ? 9.324 8.100 -0.720 1.00 82.38 71 ILE A N 1
ATOM 559 C CA . ILE A 1 71 ? 8.149 8.886 -0.308 1.00 82.38 71 ILE A CA 1
ATOM 560 C C . ILE A 1 71 ? 8.556 10.023 0.637 1.00 82.38 71 ILE A C 1
ATOM 562 O O . ILE A 1 71 ? 8.121 11.157 0.462 1.00 82.38 71 ILE A O 1
ATOM 566 N N . MET A 1 72 ? 9.473 9.766 1.573 1.00 81.69 72 MET A N 1
ATOM 567 C CA . MET A 1 72 ? 9.994 10.784 2.494 1.00 81.69 72 MET A CA 1
ATOM 568 C C . MET A 1 72 ? 10.692 11.966 1.803 1.00 81.69 72 MET A C 1
ATOM 570 O O . MET A 1 72 ? 10.818 13.034 2.400 1.00 81.69 72 MET A O 1
ATOM 574 N N . LYS A 1 73 ? 11.175 11.791 0.568 1.00 83.81 73 LYS A N 1
ATOM 575 C CA . LYS A 1 73 ? 11.832 12.847 -0.218 1.00 83.81 73 LYS A CA 1
ATOM 576 C C . LYS A 1 73 ? 10.850 13.629 -1.089 1.00 83.81 73 LYS A C 1
ATOM 578 O O . LYS A 1 73 ? 11.254 14.626 -1.687 1.00 83.81 73 LYS A O 1
ATOM 583 N N . LEU A 1 74 ? 9.593 13.193 -1.182 1.00 75.19 74 LEU A N 1
ATOM 584 C CA . LEU A 1 74 ? 8.583 13.874 -1.979 1.00 75.19 74 LEU A CA 1
ATOM 585 C C . LEU A 1 74 ? 8.292 15.255 -1.392 1.00 75.19 74 LEU A C 1
ATOM 587 O O . LEU A 1 74 ? 8.025 15.423 -0.202 1.00 75.19 74 LEU A O 1
ATOM 591 N N . THR A 1 75 ? 8.329 16.266 -2.252 1.00 65.69 75 THR A N 1
ATOM 592 C CA . THR A 1 75 ? 7.984 17.638 -1.888 1.00 65.69 75 THR A CA 1
ATOM 593 C C . THR A 1 75 ? 6.531 17.923 -2.233 1.00 65.69 75 THR A C 1
ATOM 595 O O . THR A 1 75 ? 6.056 17.559 -3.307 1.00 65.69 75 THR A O 1
ATOM 598 N N . LEU A 1 76 ? 5.831 18.645 -1.357 1.00 60.00 76 LEU A N 1
ATOM 599 C CA . LEU A 1 76 ? 4.471 19.109 -1.627 1.00 60.00 76 LEU A CA 1
ATOM 600 C C . LEU A 1 76 ? 4.492 20.210 -2.699 1.00 60.00 76 LEU A C 1
ATOM 602 O O . LEU A 1 76 ? 4.684 21.390 -2.397 1.00 60.00 76 LEU A O 1
ATOM 606 N N . ASN A 1 77 ? 4.283 19.836 -3.959 1.00 58.38 77 ASN A N 1
ATOM 607 C CA . ASN A 1 77 ? 4.162 20.791 -5.054 1.00 58.38 77 ASN A CA 1
ATOM 608 C C . ASN A 1 77 ? 2.727 21.325 -5.131 1.00 58.38 77 ASN A C 1
ATOM 610 O O . ASN A 1 77 ? 1.780 20.611 -5.451 1.00 58.38 77 ASN A O 1
ATOM 614 N N . LYS A 1 78 ? 2.560 22.630 -4.874 1.00 55.06 78 LYS A N 1
ATOM 615 C CA . LYS A 1 78 ? 1.261 23.333 -4.943 1.00 55.06 78 LYS A CA 1
ATOM 616 C C . LYS A 1 78 ? 0.530 23.173 -6.287 1.00 55.06 78 LYS A C 1
ATOM 618 O O . LYS A 1 78 ? -0.681 23.368 -6.326 1.00 55.06 78 LYS A O 1
ATOM 623 N N . GLY A 1 79 ? 1.254 22.880 -7.370 1.00 52.78 79 GLY A N 1
ATOM 624 C CA . GLY A 1 79 ? 0.715 22.794 -8.731 1.00 52.78 79 GLY A CA 1
ATOM 625 C C . GLY A 1 79 ? -0.115 21.540 -9.017 1.00 52.78 79 GLY A C 1
ATOM 626 O O . GLY A 1 79 ? -1.002 21.598 -9.867 1.00 52.78 79 GLY A O 1
ATOM 627 N N . ASP A 1 80 ? 0.115 20.450 -8.283 1.00 54.03 80 ASP A N 1
ATOM 628 C CA . ASP A 1 80 ? -0.471 19.141 -8.606 1.00 54.03 80 ASP A CA 1
ATOM 629 C C . ASP A 1 80 ? -1.819 18.912 -7.908 1.00 54.03 80 ASP A C 1
ATOM 631 O O . ASP A 1 80 ? -2.696 18.235 -8.439 1.00 54.03 80 ASP A O 1
ATOM 635 N N . ILE A 1 81 ? -2.042 19.582 -6.772 1.00 55.25 81 ILE A N 1
ATOM 636 C CA . ILE A 1 81 ? -3.231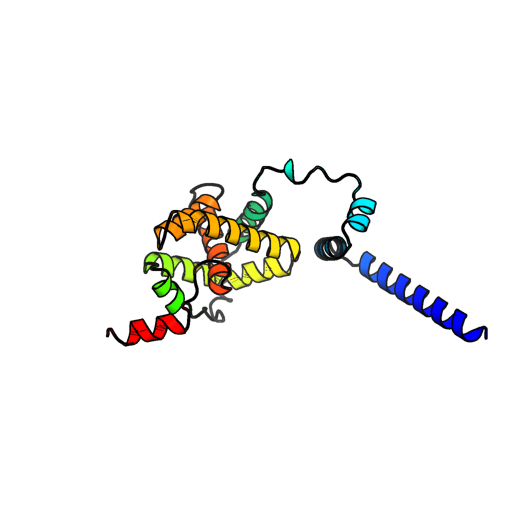 19.428 -5.913 1.00 55.25 81 ILE A CA 1
ATOM 637 C C . ILE A 1 81 ? -4.531 19.775 -6.663 1.00 55.25 81 ILE A C 1
ATOM 639 O O . ILE A 1 81 ? -5.569 19.164 -6.432 1.00 55.25 81 ILE A O 1
ATOM 643 N N . ALA A 1 82 ? -4.484 20.729 -7.600 1.00 52.59 82 ALA A N 1
ATOM 644 C CA . ALA A 1 82 ? -5.663 21.209 -8.326 1.00 52.59 82 ALA A CA 1
ATOM 645 C C . ALA A 1 82 ? -6.211 20.222 -9.379 1.00 52.59 82 ALA A C 1
ATOM 647 O O . ALA A 1 82 ? -7.285 20.465 -9.929 1.00 52.59 82 ALA A O 1
ATOM 648 N N . LYS A 1 83 ? -5.489 19.132 -9.682 1.00 58.34 83 LYS A N 1
ATOM 649 C CA . LYS A 1 83 ? -5.893 18.112 -10.668 1.00 58.34 83 LYS A CA 1
ATOM 650 C C . LYS A 1 83 ? -6.086 16.716 -10.067 1.00 58.34 83 LYS A C 1
ATOM 652 O O . LYS A 1 83 ? -6.425 15.797 -10.809 1.00 58.34 83 LYS A O 1
ATOM 657 N N . VAL A 1 84 ? -5.878 16.545 -8.760 1.00 65.31 84 VAL A N 1
ATOM 658 C CA . VAL A 1 84 ? -6.051 15.245 -8.100 1.00 65.31 84 VAL A CA 1
ATOM 659 C C . VAL A 1 84 ? -7.541 14.927 -8.007 1.00 65.31 84 VAL A C 1
ATOM 661 O O . VAL A 1 84 ? -8.284 15.577 -7.274 1.00 65.31 84 VAL A O 1
ATOM 664 N N . ILE A 1 85 ? -7.974 13.914 -8.754 1.00 69.94 85 ILE A N 1
ATOM 665 C CA . ILE A 1 85 ? -9.274 13.277 -8.548 1.00 69.94 85 ILE A CA 1
ATOM 666 C C . ILE A 1 85 ? -9.080 12.273 -7.415 1.00 69.94 85 ILE A C 1
ATOM 668 O O . ILE A 1 85 ? -8.295 11.338 -7.555 1.00 69.94 85 ILE A O 1
ATOM 672 N N . LEU A 1 86 ? -9.751 12.496 -6.286 1.00 77.00 86 LEU A N 1
ATOM 673 C CA . LEU A 1 86 ? -9.705 11.564 -5.163 1.00 77.00 86 LEU A CA 1
ATOM 674 C C . LEU A 1 86 ? -10.587 10.339 -5.451 1.00 77.00 86 LEU A C 1
ATOM 676 O O . LEU A 1 86 ? -11.699 10.512 -5.962 1.00 77.00 86 LEU A O 1
ATOM 680 N N . PRO A 1 87 ? -10.134 9.127 -5.096 1.00 82.06 87 PRO A N 1
ATOM 681 C CA . PRO A 1 87 ? -10.958 7.926 -5.184 1.00 82.06 87 PRO A CA 1
ATOM 682 C C . PRO A 1 87 ? -12.211 8.021 -4.297 1.00 82.06 87 PRO A C 1
ATOM 684 O O . PRO A 1 87 ? -12.129 8.460 -3.149 1.00 82.06 87 PRO A O 1
ATOM 687 N N . ASP A 1 88 ? -13.369 7.570 -4.795 1.00 86.44 88 ASP A N 1
ATOM 688 C CA . ASP A 1 88 ? -14.568 7.385 -3.962 1.00 86.44 88 ASP A CA 1
ATOM 689 C C . ASP A 1 88 ? -14.475 6.048 -3.219 1.00 86.44 88 ASP A C 1
ATOM 691 O O . ASP A 1 88 ? -14.836 4.991 -3.737 1.00 86.44 88 ASP A O 1
ATOM 695 N N . VAL A 1 89 ? -13.962 6.107 -1.991 1.00 89.56 89 VAL A N 1
ATOM 696 C CA . VAL A 1 89 ? -13.740 4.929 -1.141 1.00 89.56 89 VAL A CA 1
ATOM 697 C C . VAL A 1 89 ? -14.593 4.928 0.129 1.00 89.56 89 VAL A C 1
ATOM 699 O O . VAL A 1 89 ? -14.422 4.075 1.001 1.00 89.56 89 VAL A O 1
ATOM 702 N N . ASP A 1 90 ? -15.557 5.843 0.250 1.00 90.88 90 ASP A N 1
ATOM 703 C CA . ASP A 1 90 ? -16.375 6.004 1.461 1.00 90.88 90 ASP A CA 1
ATOM 704 C C . ASP A 1 90 ? -17.144 4.729 1.821 1.00 90.88 90 ASP A C 1
ATOM 706 O O . ASP A 1 90 ? -17.318 4.390 2.998 1.00 90.88 90 ASP A O 1
ATOM 710 N N . LYS A 1 91 ? -17.606 3.995 0.804 1.00 92.56 91 LYS A N 1
ATOM 711 C CA . LYS A 1 91 ? -18.277 2.704 0.996 1.00 92.56 91 LYS A CA 1
ATOM 712 C C . LYS A 1 91 ? -17.330 1.675 1.607 1.00 92.56 91 LYS A C 1
ATOM 714 O O . LYS A 1 91 ? -17.717 1.001 2.560 1.00 92.56 91 LYS A O 1
ATOM 719 N N . LYS A 1 92 ? -16.094 1.598 1.111 1.00 94.31 92 LYS A N 1
ATOM 720 C CA . LYS A 1 92 ? -15.057 0.687 1.605 1.00 94.31 92 LYS A CA 1
ATOM 721 C C . LYS A 1 92 ? -14.629 1.034 3.031 1.00 94.31 92 LYS A C 1
ATOM 723 O O . LYS A 1 92 ? -14.530 0.144 3.873 1.00 94.31 92 LYS A O 1
ATOM 728 N N . ILE A 1 93 ? -14.463 2.324 3.333 1.00 95.12 93 ILE A N 1
ATOM 729 C CA . ILE A 1 93 ? -14.165 2.836 4.683 1.00 95.12 93 ILE A CA 1
ATOM 730 C C . ILE A 1 93 ? -15.234 2.375 5.679 1.00 95.12 93 ILE A C 1
ATOM 732 O O . ILE A 1 93 ? -14.910 1.801 6.719 1.00 95.12 93 ILE A O 1
ATOM 736 N N . LYS A 1 94 ? -16.516 2.568 5.340 1.00 95.44 94 LYS A N 1
ATOM 737 C CA . LYS A 1 94 ? -17.641 2.129 6.182 1.00 95.44 94 LYS A CA 1
ATOM 738 C C . LYS A 1 94 ? -17.691 0.611 6.320 1.00 95.44 94 LYS A C 1
ATOM 740 O O . LYS A 1 94 ? -17.871 0.121 7.429 1.00 95.44 94 LYS A O 1
ATOM 745 N N . PHE A 1 95 ? -17.513 -0.122 5.220 1.00 95.69 95 PHE A N 1
ATOM 746 C CA . PHE A 1 95 ? -17.544 -1.586 5.213 1.00 95.69 95 PHE A CA 1
ATOM 747 C C . PHE A 1 95 ? -16.486 -2.194 6.140 1.00 95.69 95 PHE A C 1
ATOM 749 O O . PHE A 1 95 ? -16.760 -3.143 6.870 1.00 95.69 95 PHE A O 1
ATOM 756 N N . ASN A 1 96 ? -15.296 -1.594 6.168 1.00 95.69 96 ASN A N 1
ATOM 757 C CA . ASN A 1 96 ? -14.182 -2.054 6.989 1.00 95.69 96 ASN A CA 1
ATOM 758 C C . ASN A 1 96 ? -14.177 -1.474 8.413 1.00 95.69 96 ASN A C 1
ATOM 760 O O . ASN A 1 96 ? -13.221 -1.709 9.146 1.00 95.69 96 ASN A O 1
ATOM 764 N N . ASN A 1 97 ? -15.230 -0.762 8.837 1.00 96.69 97 ASN A N 1
ATOM 765 C CA . ASN A 1 97 ? -15.334 -0.114 10.151 1.00 96.69 97 ASN A CA 1
ATOM 766 C C . ASN A 1 97 ? -14.156 0.828 10.471 1.00 96.69 97 ASN A C 1
ATOM 768 O O . ASN A 1 97 ? -13.673 0.851 11.604 1.00 96.69 97 ASN A O 1
ATOM 772 N N . LEU A 1 98 ? -13.692 1.591 9.478 1.00 97.44 98 LEU A N 1
ATOM 773 C CA . LEU A 1 98 ? -12.640 2.589 9.665 1.00 97.44 98 LEU A CA 1
ATOM 774 C C . LEU A 1 98 ? -13.234 3.908 10.166 1.00 97.44 98 LEU A C 1
ATOM 776 O O . LEU A 1 98 ? -14.235 4.408 9.642 1.00 97.44 98 LEU A O 1
ATOM 780 N N . SER A 1 99 ? -12.617 4.487 11.192 1.00 97.62 99 SER A N 1
ATOM 781 C CA . SER A 1 99 ? -13.061 5.747 11.776 1.00 97.62 99 SER A CA 1
ATOM 782 C C . SER A 1 99 ? -12.722 6.953 10.896 1.00 97.62 99 SER A C 1
ATOM 784 O O . SER A 1 99 ? -11.902 6.898 9.978 1.00 97.62 99 SER A O 1
ATOM 786 N N . LYS A 1 100 ? -13.346 8.099 11.201 1.00 96.19 100 LYS A N 1
ATOM 787 C CA . LYS A 1 100 ? -13.078 9.366 10.500 1.00 96.19 100 LYS A CA 1
ATOM 788 C C . LYS A 1 100 ? -11.596 9.785 10.552 1.00 96.19 100 LYS A C 1
ATOM 790 O O . LYS A 1 100 ? -11.099 10.239 9.524 1.00 96.19 100 LYS A O 1
ATOM 795 N N . PRO A 1 101 ? -10.875 9.653 11.686 1.00 96.69 101 PRO A N 1
ATOM 796 C CA . PRO A 1 101 ? -9.427 9.856 11.711 1.00 96.69 101 PRO A CA 1
ATOM 797 C C . PRO A 1 101 ? -8.660 8.996 10.700 1.00 96.69 101 PRO A C 1
ATOM 799 O O . PRO A 1 101 ? -7.845 9.537 9.958 1.00 96.69 101 PRO A O 1
ATOM 802 N N . ILE A 1 102 ? -8.949 7.693 10.613 1.00 96.69 102 ILE A N 1
ATOM 803 C CA . ILE A 1 102 ? -8.268 6.796 9.666 1.00 96.69 102 ILE A CA 1
ATOM 804 C C . ILE A 1 102 ? -8.619 7.141 8.219 1.00 96.69 102 ILE A C 1
ATOM 806 O O . ILE A 1 102 ? -7.734 7.214 7.370 1.00 96.69 102 ILE A O 1
ATOM 810 N N . ALA A 1 103 ? -9.887 7.456 7.947 1.00 95.00 103 ALA A N 1
ATOM 811 C CA . ALA A 1 103 ? -10.316 7.970 6.650 1.00 95.00 103 ALA A CA 1
ATOM 812 C C . ALA A 1 103 ? -9.534 9.233 6.241 1.00 95.00 103 ALA A C 1
ATOM 814 O O . ALA A 1 103 ? -9.109 9.359 5.097 1.00 95.00 103 ALA A O 1
ATOM 815 N N . CYS A 1 104 ? -9.293 10.153 7.181 1.00 93.31 104 CYS A N 1
ATOM 816 C CA . CYS A 1 104 ? -8.497 11.357 6.937 1.00 93.31 104 CYS A CA 1
ATOM 817 C C . CYS A 1 104 ? -7.035 11.021 6.588 1.00 93.31 104 CYS A C 1
ATOM 819 O O . CYS A 1 104 ? -6.471 11.617 5.673 1.00 93.31 104 CYS A O 1
ATOM 821 N N . LEU A 1 105 ? -6.433 10.042 7.271 1.00 95.06 105 LEU A N 1
ATOM 822 C CA . LEU A 1 105 ? -5.075 9.577 6.975 1.00 95.06 105 LEU A CA 1
ATOM 823 C C . LEU A 1 105 ? -4.968 8.962 5.572 1.00 95.06 105 LEU A C 1
ATOM 825 O O . LEU A 1 105 ? -4.051 9.314 4.834 1.00 95.06 105 LEU A O 1
ATOM 829 N N . LEU A 1 106 ? -5.925 8.113 5.183 1.00 94.06 106 LEU A N 1
ATOM 830 C CA . LEU A 1 106 ? -5.993 7.534 3.834 1.00 94.06 106 LEU A CA 1
ATOM 831 C C . LEU A 1 106 ? -6.175 8.619 2.762 1.00 94.06 106 LEU A C 1
ATOM 833 O O . LEU A 1 106 ? -5.451 8.648 1.770 1.00 94.06 106 LEU A O 1
ATOM 837 N N . ASN A 1 107 ? -7.068 9.582 3.006 1.00 90.81 107 ASN A N 1
ATOM 838 C CA . ASN A 1 107 ? -7.270 10.717 2.106 1.00 90.81 107 ASN A CA 1
ATOM 839 C C . ASN A 1 107 ? -6.001 11.558 1.932 1.00 90.81 107 ASN A C 1
ATOM 841 O O . ASN A 1 107 ? -5.685 11.978 0.821 1.00 90.81 107 ASN A O 1
ATOM 845 N N . ASN A 1 108 ? -5.239 11.763 3.008 1.00 88.94 108 ASN A N 1
ATOM 846 C CA . ASN A 1 108 ? -3.942 12.431 2.929 1.00 88.94 108 ASN A CA 1
ATOM 847 C C . ASN A 1 108 ? -2.931 11.629 2.096 1.00 88.94 108 ASN A C 1
ATOM 849 O O . ASN A 1 108 ? -2.139 12.220 1.360 1.00 88.94 108 ASN A O 1
ATOM 853 N N . GLY A 1 109 ? -2.975 10.298 2.180 1.00 90.31 109 GLY A N 1
ATOM 854 C CA . GLY A 1 109 ? -2.172 9.412 1.344 1.00 90.31 109 GLY A CA 1
ATOM 855 C C . GLY A 1 109 ? -2.529 9.504 -0.142 1.00 90.31 109 GLY A C 1
ATOM 856 O O . GLY A 1 109 ? -1.624 9.549 -0.976 1.00 90.31 109 GLY A O 1
ATOM 857 N N . PHE A 1 110 ? -3.817 9.635 -0.485 1.00 89.88 110 PHE A N 1
ATOM 858 C CA . PHE A 1 110 ? -4.277 9.766 -1.876 1.00 89.88 110 PHE A CA 1
ATOM 859 C C . PHE A 1 110 ? -3.637 10.937 -2.630 1.00 89.88 110 PHE A C 1
ATOM 861 O O . PHE A 1 110 ? -3.303 10.802 -3.807 1.00 89.88 110 PHE A O 1
ATOM 868 N N . PHE A 1 111 ? -3.369 12.059 -1.957 1.00 86.00 111 PHE A N 1
ATOM 869 C CA . PHE A 1 111 ? -2.697 13.205 -2.585 1.00 86.00 111 PHE A CA 1
ATOM 870 C C . PHE A 1 111 ? -1.263 12.913 -3.047 1.00 86.00 111 PHE A C 1
ATOM 872 O O . PHE A 1 111 ? -0.742 13.638 -3.891 1.00 86.00 111 PHE A O 1
ATOM 879 N N . GLN A 1 112 ? -0.622 11.867 -2.520 1.00 85.56 112 GLN A N 1
ATOM 880 C CA . GLN A 1 112 ? 0.749 11.487 -2.871 1.00 85.56 112 GLN A CA 1
ATOM 881 C C . GLN A 1 112 ? 0.811 10.331 -3.879 1.00 85.56 112 GLN A C 1
ATOM 883 O O . GLN A 1 112 ? 1.899 9.963 -4.326 1.00 85.56 112 GLN A O 1
ATOM 888 N N . LEU A 1 113 ? -0.336 9.778 -4.291 1.00 87.06 113 LEU A N 1
ATOM 889 C CA . LEU A 1 113 ? -0.359 8.618 -5.180 1.00 87.06 113 LEU A CA 1
ATOM 890 C C . LEU A 1 113 ? 0.181 8.897 -6.568 1.00 87.06 113 LEU A C 1
ATOM 892 O O . LEU A 1 113 ? 0.767 7.998 -7.155 1.00 87.06 113 LEU A O 1
ATOM 896 N N . HIS A 1 114 ? 0.023 10.111 -7.096 1.00 84.81 114 HIS A N 1
ATOM 897 C CA . HIS A 1 114 ? 0.589 10.440 -8.402 1.00 84.81 114 HIS A CA 1
ATOM 898 C C . HIS A 1 114 ? 2.110 10.237 -8.414 1.00 84.81 114 HIS A C 1
ATOM 900 O O . HIS A 1 114 ? 2.619 9.495 -9.248 1.00 84.81 114 HIS A O 1
ATOM 906 N N . ALA A 1 115 ? 2.804 10.813 -7.430 1.00 83.50 115 ALA A N 1
ATOM 907 C CA . ALA A 1 115 ? 4.251 10.703 -7.300 1.00 83.50 115 ALA A CA 1
ATOM 908 C C . ALA A 1 115 ? 4.702 9.265 -6.992 1.00 83.50 115 ALA A C 1
ATOM 910 O O . ALA A 1 115 ? 5.665 8.782 -7.584 1.00 83.50 115 ALA A O 1
ATOM 911 N N . LEU A 1 116 ? 3.981 8.548 -6.121 1.00 87.88 116 LEU A N 1
ATOM 912 C CA . LEU A 1 116 ? 4.270 7.136 -5.856 1.00 87.88 116 LEU A CA 1
ATOM 913 C C . LEU A 1 116 ? 4.085 6.275 -7.116 1.00 87.88 116 LEU A C 1
ATOM 915 O O . LEU A 1 116 ? 4.933 5.444 -7.425 1.00 87.88 116 LEU A O 1
ATOM 919 N N . ASN A 1 117 ? 2.993 6.472 -7.855 1.00 88.19 117 ASN A N 1
ATOM 920 C CA . ASN A 1 117 ? 2.717 5.734 -9.084 1.00 88.19 117 ASN A CA 1
ATOM 921 C C . ASN A 1 117 ? 3.748 6.050 -10.170 1.00 88.19 117 ASN A C 1
ATOM 923 O O . ASN A 1 117 ? 4.164 5.134 -10.868 1.00 88.19 117 ASN A O 1
ATOM 927 N N . GLU A 1 118 ? 4.184 7.305 -10.297 1.00 87.44 118 GLU A N 1
ATOM 928 C CA . GLU A 1 118 ? 5.260 7.692 -11.213 1.00 87.44 118 GLU A CA 1
ATOM 929 C C . GLU A 1 118 ? 6.581 7.013 -10.838 1.00 87.44 118 GLU A C 1
ATOM 931 O O . GLU A 1 118 ? 7.240 6.438 -11.703 1.00 87.44 118 GLU A O 1
ATOM 936 N N . TYR A 1 119 ? 6.947 7.005 -9.554 1.00 86.75 119 TYR A N 1
ATOM 937 C CA . TYR A 1 119 ? 8.136 6.297 -9.088 1.00 86.75 119 TYR A CA 1
ATOM 938 C C . TYR A 1 119 ? 8.052 4.800 -9.395 1.00 86.75 119 TYR A C 1
ATOM 940 O O . TYR A 1 119 ? 8.945 4.268 -10.047 1.00 86.75 119 TYR A O 1
ATOM 948 N N . LEU A 1 120 ? 6.970 4.120 -9.010 1.00 87.56 120 LEU A N 1
ATOM 949 C CA . LEU A 1 120 ? 6.801 2.691 -9.294 1.00 87.56 120 LEU A CA 1
ATOM 950 C C . LEU A 1 120 ? 6.804 2.407 -10.803 1.00 87.56 120 LEU A C 1
ATOM 952 O O . LEU A 1 120 ? 7.427 1.447 -11.241 1.00 87.56 120 LEU A O 1
ATOM 956 N N . ALA A 1 121 ? 6.174 3.267 -11.607 1.00 86.62 121 ALA A N 1
ATOM 957 C CA . ALA A 1 121 ? 6.156 3.139 -13.060 1.00 86.62 121 ALA A CA 1
ATOM 958 C C . ALA A 1 121 ? 7.521 3.400 -13.704 1.00 86.62 121 ALA A C 1
ATOM 960 O O . ALA A 1 121 ? 7.764 2.876 -14.785 1.00 86.62 121 ALA A O 1
ATOM 961 N N . ASN A 1 122 ? 8.405 4.183 -13.087 1.00 82.12 122 ASN A N 1
ATOM 962 C CA . ASN A 1 122 ? 9.763 4.439 -13.575 1.00 82.12 122 ASN A CA 1
ATOM 963 C C . ASN A 1 122 ? 10.797 3.437 -13.039 1.00 82.12 122 ASN A C 1
ATOM 965 O O . ASN A 1 122 ? 11.902 3.369 -13.568 1.00 82.12 122 ASN A O 1
ATOM 969 N N . ASN A 1 123 ? 10.428 2.626 -12.049 1.00 80.81 123 ASN A N 1
ATOM 970 C CA . ASN A 1 123 ? 11.198 1.472 -11.593 1.00 80.81 123 ASN A CA 1
ATOM 971 C C . ASN A 1 123 ? 10.639 0.177 -12.208 1.00 80.81 123 ASN A C 1
ATOM 973 O O . ASN A 1 123 ? 9.794 0.208 -13.108 1.00 80.81 123 ASN A O 1
ATOM 977 N N . SER A 1 124 ? 11.159 -0.976 -11.799 1.00 76.56 124 SER A N 1
ATOM 978 C CA . SER A 1 124 ? 10.752 -2.260 -12.363 1.00 76.56 124 SER A CA 1
ATOM 979 C C . SER A 1 124 ? 9.359 -2.704 -11.952 1.00 76.56 124 SER A C 1
ATOM 981 O O . SER A 1 124 ? 8.852 -2.375 -10.877 1.00 76.56 124 SER A O 1
ATOM 983 N N . ASN A 1 125 ? 8.749 -3.515 -12.822 1.00 79.69 125 ASN A N 1
ATOM 984 C CA . ASN A 1 125 ? 7.481 -4.165 -12.502 1.00 79.69 125 ASN A CA 1
ATOM 985 C C . ASN A 1 125 ? 7.650 -5.086 -11.291 1.00 79.69 125 ASN A C 1
ATOM 987 O O . ASN A 1 125 ? 6.758 -5.159 -10.455 1.00 79.69 125 ASN A O 1
ATOM 991 N N . PHE A 1 126 ? 8.829 -5.702 -11.163 1.00 79.25 126 PHE A N 1
ATOM 992 C CA . PHE A 1 126 ? 9.191 -6.524 -10.019 1.00 79.25 126 PHE A CA 1
ATOM 993 C C . PHE A 1 126 ? 9.059 -5.771 -8.689 1.00 79.25 126 PHE A C 1
ATOM 995 O O . PHE A 1 126 ? 8.442 -6.301 -7.769 1.00 79.25 126 PHE A O 1
ATOM 1002 N N . LEU A 1 127 ? 9.557 -4.530 -8.582 1.00 81.62 127 LEU A N 1
ATOM 1003 C CA . LEU A 1 127 ? 9.379 -3.719 -7.369 1.00 81.62 127 LEU A CA 1
ATOM 1004 C C . LEU A 1 127 ? 7.892 -3.462 -7.074 1.00 81.62 127 LEU A C 1
ATOM 1006 O O . LEU A 1 127 ? 7.459 -3.600 -5.931 1.00 81.62 127 LEU A O 1
ATOM 1010 N N . ALA A 1 128 ? 7.101 -3.102 -8.088 1.00 86.25 128 ALA A N 1
ATOM 1011 C CA . ALA A 1 128 ? 5.679 -2.810 -7.909 1.00 86.25 128 ALA A CA 1
ATOM 1012 C C . ALA A 1 128 ? 4.868 -4.047 -7.479 1.00 86.25 128 ALA A C 1
ATOM 1014 O O . ALA A 1 128 ? 4.029 -3.947 -6.578 1.00 86.25 128 ALA A O 1
ATOM 1015 N N . ASP A 1 129 ? 5.140 -5.197 -8.099 1.00 86.00 129 ASP A N 1
ATOM 1016 C CA . ASP A 1 129 ? 4.522 -6.483 -7.776 1.00 86.00 129 ASP A CA 1
ATOM 1017 C C . ASP A 1 129 ? 4.950 -6.960 -6.383 1.00 86.00 129 ASP A C 1
ATOM 1019 O O . ASP A 1 129 ? 4.098 -7.248 -5.547 1.00 86.00 129 ASP A O 1
ATOM 1023 N N . SER A 1 130 ? 6.250 -6.916 -6.077 1.00 84.94 130 SER A N 1
ATOM 1024 C CA . SER A 1 130 ? 6.784 -7.305 -4.766 1.00 84.94 130 SER A CA 1
ATOM 1025 C C . SER A 1 130 ? 6.223 -6.444 -3.636 1.00 84.94 130 SER A C 1
ATOM 1027 O O . SER A 1 130 ? 5.901 -6.955 -2.565 1.00 84.94 130 SER A O 1
ATOM 1029 N N . LEU A 1 131 ? 6.073 -5.133 -3.860 1.00 90.56 131 LEU A N 1
ATOM 1030 C CA . LEU A 1 131 ? 5.474 -4.232 -2.879 1.00 90.56 131 LEU A CA 1
ATOM 1031 C C . LEU A 1 131 ? 3.990 -4.556 -2.645 1.00 90.56 131 LEU A C 1
ATOM 1033 O O . LEU A 1 131 ? 3.547 -4.554 -1.496 1.00 90.56 131 LEU A O 1
ATOM 1037 N N . ARG A 1 132 ? 3.230 -4.857 -3.709 1.00 92.25 132 ARG A N 1
ATOM 1038 C CA . ARG A 1 132 ? 1.817 -5.263 -3.606 1.00 92.25 132 ARG A CA 1
ATOM 1039 C C . ARG A 1 132 ? 1.696 -6.543 -2.794 1.00 92.25 132 ARG A C 1
ATOM 1041 O O . ARG A 1 132 ? 0.958 -6.569 -1.812 1.00 92.25 132 ARG A O 1
ATOM 1048 N N . ASP A 1 133 ? 2.440 -7.569 -3.191 1.00 91.19 133 ASP A N 1
ATOM 1049 C CA . ASP A 1 133 ? 2.381 -8.894 -2.581 1.00 91.19 133 ASP A CA 1
ATOM 1050 C C . ASP A 1 133 ? 2.774 -8.801 -1.101 1.00 91.19 133 ASP A C 1
ATOM 1052 O O . ASP A 1 133 ? 2.071 -9.306 -0.229 1.00 91.19 133 ASP A O 1
ATOM 1056 N N . LYS A 1 134 ? 3.800 -7.998 -0.787 1.00 90.69 134 LYS A N 1
ATOM 1057 C CA . LYS A 1 134 ? 4.207 -7.730 0.593 1.00 90.69 134 LYS A CA 1
ATOM 1058 C C . LYS A 1 134 ? 3.114 -7.083 1.440 1.00 90.69 134 LYS A C 1
ATOM 1060 O O . LYS A 1 134 ? 2.907 -7.479 2.588 1.00 90.69 134 LYS A O 1
ATOM 1065 N N . MET A 1 135 ? 2.442 -6.062 0.914 1.00 94.88 135 MET A N 1
ATOM 1066 C CA . MET A 1 135 ? 1.362 -5.390 1.637 1.00 94.88 135 MET A CA 1
ATOM 1067 C C . MET A 1 135 ? 0.150 -6.310 1.817 1.00 94.88 135 MET A C 1
ATOM 1069 O O . MET A 1 135 ? -0.483 -6.271 2.874 1.00 94.88 135 MET A O 1
ATOM 1073 N N . ASN A 1 136 ? -0.143 -7.163 0.831 1.00 94.31 136 ASN A N 1
ATOM 1074 C CA . ASN A 1 136 ? -1.197 -8.169 0.927 1.00 94.31 136 ASN A CA 1
ATOM 1075 C C . ASN A 1 136 ? -0.873 -9.242 1.979 1.00 94.31 136 ASN A C 1
ATOM 1077 O O . ASN A 1 136 ? -1.741 -9.576 2.786 1.00 94.31 136 ASN A O 1
ATOM 1081 N N . ASP A 1 137 ? 0.373 -9.715 2.040 1.00 93.69 137 ASP A N 1
ATOM 1082 C CA . ASP A 1 137 ? 0.828 -10.677 3.049 1.00 93.69 137 ASP A CA 1
ATOM 1083 C C . ASP A 1 137 ? 0.647 -10.126 4.468 1.00 93.69 137 ASP A C 1
ATOM 1085 O O . ASP A 1 137 ? 0.069 -10.792 5.333 1.00 93.69 137 ASP A O 1
ATOM 1089 N N . ILE A 1 138 ? 1.095 -8.884 4.703 1.00 95.00 138 ILE A N 1
ATOM 1090 C CA . ILE A 1 138 ? 0.930 -8.202 5.995 1.00 95.00 138 ILE A CA 1
ATOM 1091 C C . ILE A 1 138 ? -0.560 -8.058 6.319 1.00 95.00 138 ILE A C 1
ATOM 1093 O O . ILE A 1 138 ? -0.989 -8.414 7.415 1.00 95.00 138 ILE A O 1
ATOM 1097 N N . TYR A 1 139 ? -1.368 -7.587 5.367 1.00 96.50 139 TYR A N 1
ATOM 1098 C CA . TYR A 1 139 ? -2.811 -7.452 5.553 1.00 96.50 139 TYR A CA 1
ATOM 1099 C C . TYR A 1 139 ? -3.471 -8.784 5.928 1.00 96.50 139 TYR A C 1
ATOM 1101 O O . TYR A 1 139 ? -4.193 -8.853 6.922 1.00 96.50 139 TYR A O 1
ATOM 1109 N N . THR A 1 140 ? -3.208 -9.847 5.168 1.00 94.75 140 THR A N 1
ATOM 1110 C CA . THR A 1 140 ? -3.796 -11.174 5.378 1.00 94.75 140 THR A CA 1
ATOM 1111 C C . THR A 1 140 ? -3.407 -11.743 6.740 1.00 94.75 140 THR A C 1
ATOM 1113 O O . THR A 1 140 ? -4.253 -12.314 7.435 1.00 94.75 140 THR A O 1
ATOM 1116 N N . HIS A 1 141 ? -2.155 -11.540 7.160 1.00 94.62 141 HIS A N 1
ATOM 1117 C CA . HIS A 1 141 ? -1.681 -11.941 8.479 1.00 94.62 141 HIS A CA 1
ATOM 1118 C C . HIS A 1 141 ? -2.402 -11.185 9.608 1.00 94.62 141 HIS A C 1
ATOM 1120 O O . HIS A 1 141 ? -2.988 -11.810 10.499 1.00 94.62 141 HIS A O 1
ATOM 1126 N N . GLU A 1 142 ? -2.421 -9.852 9.554 1.00 96.44 142 GLU A N 1
ATOM 1127 C CA . GLU A 1 142 ? -2.979 -8.999 10.614 1.00 96.44 142 GLU A CA 1
ATOM 1128 C C . GLU A 1 142 ? -4.513 -9.056 10.686 1.00 96.44 142 GLU A C 1
ATOM 1130 O O . GLU A 1 142 ? -5.098 -8.977 11.769 1.00 96.44 142 GLU A O 1
ATOM 1135 N N . LYS A 1 143 ? -5.195 -9.269 9.552 1.00 94.88 143 LYS A N 1
ATOM 1136 C CA . LYS A 1 143 ? -6.664 -9.389 9.470 1.00 94.88 143 LYS A CA 1
ATOM 1137 C C . LYS A 1 143 ? -7.210 -10.524 10.336 1.00 94.88 143 LYS A C 1
ATOM 1139 O O . LYS A 1 143 ? -8.342 -10.452 10.808 1.00 94.88 143 LYS A O 1
ATOM 1144 N N . SER A 1 144 ? -6.422 -11.577 10.552 1.00 92.12 144 SER A N 1
ATOM 1145 C CA . SER A 1 144 ? -6.818 -12.689 11.424 1.00 92.12 144 SER A CA 1
ATOM 1146 C C . SER A 1 144 ? -6.865 -12.310 12.913 1.00 92.12 144 SER A C 1
ATOM 1148 O O . SER A 1 144 ? -7.515 -13.000 13.697 1.00 92.12 144 SER A O 1
ATOM 1150 N N . GLN A 1 145 ? -6.216 -11.206 13.294 1.00 93.88 145 GLN A N 1
ATOM 1151 C CA . GLN A 1 145 ? -6.009 -10.784 14.682 1.00 93.88 145 GLN A CA 1
ATOM 1152 C C . GLN A 1 145 ? -6.761 -9.489 15.021 1.00 93.88 145 GLN A C 1
ATOM 1154 O O . GLN A 1 145 ? -7.201 -9.312 16.157 1.00 93.88 145 GLN A O 1
ATOM 1159 N N . SER A 1 146 ? -6.952 -8.611 14.034 1.00 95.69 146 SER A N 1
ATOM 1160 C CA . SER A 1 146 ? -7.444 -7.246 14.227 1.00 95.69 146 SER A CA 1
ATOM 1161 C C . SER A 1 146 ? -8.491 -6.855 13.179 1.00 95.69 146 SER A C 1
ATOM 1163 O O . SER A 1 146 ? -8.613 -7.470 12.121 1.00 95.69 146 SER A O 1
ATOM 1165 N N . LYS A 1 147 ? -9.266 -5.798 13.451 1.00 96.50 147 LYS A N 1
ATOM 1166 C CA . LYS A 1 147 ? -10.276 -5.243 12.526 1.00 96.50 147 LYS A CA 1
ATOM 1167 C C . LYS A 1 147 ? -10.395 -3.728 12.680 1.00 96.50 147 LYS A C 1
ATOM 1169 O O . LYS A 1 147 ? -10.000 -3.194 13.711 1.00 96.50 147 LYS A O 1
ATOM 1174 N N . GLY A 1 148 ? -10.984 -3.052 11.693 1.00 97.00 148 GLY A N 1
ATOM 1175 C CA . GLY A 1 148 ? -11.183 -1.600 11.748 1.00 97.00 148 GLY A CA 1
ATOM 1176 C C . GLY A 1 148 ? -9.871 -0.843 11.949 1.00 97.00 148 GLY A C 1
ATOM 1177 O O . GLY A 1 148 ? -8.853 -1.182 11.345 1.00 97.00 148 GLY A O 1
ATOM 1178 N N . ASP A 1 149 ? -9.897 0.160 12.821 1.00 98.25 149 ASP A N 1
ATOM 1179 C CA . ASP A 1 149 ? -8.732 0.989 13.140 1.00 98.25 149 ASP A CA 1
ATOM 1180 C C . ASP A 1 149 ? -7.555 0.187 13.719 1.00 98.25 149 ASP A C 1
ATOM 1182 O O . ASP A 1 149 ? -6.404 0.490 13.408 1.00 98.25 149 ASP A O 1
ATOM 1186 N N . ASP A 1 150 ? -7.821 -0.854 14.515 1.00 98.06 150 ASP A N 1
ATOM 1187 C CA . ASP A 1 150 ? -6.761 -1.689 15.095 1.00 98.06 150 ASP A CA 1
ATOM 1188 C C . ASP A 1 150 ? -6.002 -2.446 13.998 1.00 98.06 150 ASP A C 1
ATOM 1190 O O . ASP A 1 150 ? -4.776 -2.523 14.029 1.00 98.06 150 ASP A O 1
ATOM 1194 N N . LEU A 1 151 ? -6.717 -2.944 12.980 1.00 98.12 151 LEU A N 1
ATOM 1195 C CA . LEU A 1 151 ? -6.099 -3.576 11.810 1.00 98.12 151 LEU A CA 1
ATOM 1196 C C . LEU A 1 151 ? -5.267 -2.575 11.013 1.00 98.12 151 LEU A C 1
ATOM 1198 O O . LEU A 1 151 ? -4.152 -2.887 10.603 1.00 98.12 151 LEU A O 1
ATOM 1202 N N . PHE A 1 152 ? -5.792 -1.366 10.815 1.00 98.31 152 PHE A N 1
ATOM 1203 C CA . PHE A 1 152 ? -5.052 -0.305 10.142 1.00 98.31 152 PHE A CA 1
ATOM 1204 C C . PHE A 1 152 ? -3.713 -0.040 10.836 1.00 98.31 152 PHE A C 1
ATOM 1206 O O . PHE A 1 152 ? -2.668 -0.081 10.187 1.00 98.31 152 PHE A O 1
ATOM 1213 N N . TRP A 1 153 ? -3.720 0.165 12.155 1.00 97.88 153 TRP A N 1
ATOM 1214 C CA . TRP A 1 153 ? -2.488 0.434 12.895 1.00 97.88 153 TRP A CA 1
ATOM 1215 C C . TRP A 1 153 ? -1.566 -0.779 13.002 1.00 97.88 153 TRP A C 1
ATOM 1217 O O . TRP A 1 153 ? -0.350 -0.598 12.984 1.00 97.88 153 TRP A O 1
ATOM 1227 N N . ALA A 1 154 ? -2.102 -1.999 13.061 1.00 97.56 154 ALA A N 1
ATOM 1228 C CA . ALA A 1 154 ? -1.298 -3.217 13.023 1.00 97.56 154 ALA A CA 1
ATOM 1229 C C . ALA A 1 154 ? -0.479 -3.308 11.723 1.00 97.56 154 ALA A C 1
ATOM 1231 O O . ALA A 1 154 ? 0.735 -3.505 11.773 1.00 97.56 154 ALA A O 1
ATOM 1232 N N . ILE A 1 155 ? -1.109 -3.040 10.573 1.00 97.06 155 ILE A N 1
ATOM 1233 C CA . ILE A 1 155 ? -0.426 -3.002 9.271 1.00 97.06 155 ILE A CA 1
ATOM 1234 C C . ILE A 1 155 ? 0.625 -1.890 9.247 1.00 97.06 155 ILE A C 1
ATOM 1236 O O . ILE A 1 155 ? 1.771 -2.151 8.881 1.00 97.06 155 ILE A O 1
ATOM 1240 N N . VAL A 1 156 ? 0.269 -0.669 9.676 1.00 96.50 156 VAL A N 1
ATOM 1241 C CA . VAL A 1 156 ? 1.210 0.465 9.723 1.00 96.50 156 VAL A CA 1
ATOM 1242 C C . VAL A 1 156 ? 2.441 0.110 10.553 1.00 96.50 156 VAL A C 1
ATOM 1244 O O . VAL A 1 156 ? 3.563 0.327 10.103 1.00 96.50 156 VAL A O 1
ATOM 1247 N N . ASN A 1 157 ? 2.253 -0.457 11.743 1.00 94.12 157 ASN A N 1
ATOM 1248 C CA . ASN A 1 157 ? 3.351 -0.792 12.647 1.00 94.12 157 ASN A CA 1
ATOM 1249 C C . ASN A 1 157 ? 4.205 -1.959 12.136 1.00 94.12 157 ASN A C 1
ATOM 1251 O O . ASN A 1 157 ? 5.411 -1.951 12.352 1.00 94.12 157 ASN A O 1
ATOM 1255 N N . CYS A 1 158 ? 3.607 -2.933 11.447 1.00 92.62 158 CYS A N 1
ATOM 1256 C CA . CYS A 1 158 ? 4.321 -4.077 10.875 1.00 92.62 158 CYS A CA 1
ATOM 1257 C C . CYS A 1 158 ? 5.167 -3.688 9.648 1.00 92.62 158 CYS A C 1
ATOM 1259 O O . CYS A 1 158 ? 6.288 -4.171 9.474 1.00 92.62 158 CYS A O 1
ATOM 1261 N N . ALA A 1 159 ? 4.645 -2.791 8.806 1.00 91.19 159 ALA A N 1
ATOM 1262 C CA . ALA A 1 159 ? 5.320 -2.326 7.596 1.00 91.19 159 ALA A CA 1
ATOM 1263 C C . ALA A 1 159 ? 6.305 -1.168 7.848 1.00 91.19 159 ALA A C 1
ATOM 1265 O O . ALA A 1 159 ? 7.159 -0.902 7.002 1.00 91.19 159 ALA A O 1
ATOM 1266 N N . SER A 1 160 ? 6.205 -0.475 8.988 1.00 90.00 160 SER A N 1
ATOM 1267 C CA . SER A 1 160 ? 7.114 0.623 9.332 1.00 90.00 160 SER A CA 1
ATOM 1268 C C . SER A 1 160 ? 8.417 0.102 9.950 1.00 90.00 160 SER A C 1
ATOM 1270 O O . SER A 1 160 ? 8.366 -0.684 10.894 1.00 90.00 160 SER A O 1
ATOM 1272 N N . PRO A 1 161 ? 9.595 0.588 9.515 1.00 84.12 161 PRO A N 1
ATOM 1273 C CA . PRO A 1 161 ? 10.876 0.194 10.115 1.00 84.12 161 PRO A CA 1
ATOM 1274 C C . PRO A 1 161 ? 11.019 0.648 11.570 1.00 84.12 161 PRO A C 1
ATOM 1276 O O . PRO A 1 161 ? 11.617 -0.043 12.393 1.00 84.12 161 PRO A O 1
ATOM 1279 N N . THR A 1 162 ? 10.470 1.824 11.886 1.00 84.00 162 THR A N 1
ATOM 1280 C CA . THR A 1 162 ? 10.374 2.377 13.240 1.00 84.00 162 THR A CA 1
ATOM 1281 C C . THR A 1 162 ? 9.007 3.035 13.429 1.00 84.00 162 THR A C 1
ATOM 1283 O O . THR A 1 162 ? 8.319 3.361 12.462 1.00 84.00 162 THR A O 1
ATOM 1286 N N . ALA A 1 163 ? 8.608 3.269 14.681 1.00 86.06 163 ALA A N 1
ATOM 1287 C CA . ALA A 1 163 ? 7.346 3.938 15.014 1.00 86.06 163 ALA A CA 1
ATOM 1288 C C . ALA A 1 163 ? 7.383 5.470 14.816 1.00 86.06 163 ALA A C 1
ATOM 1290 O O . ALA A 1 163 ? 6.508 6.181 15.309 1.00 86.06 163 ALA A O 1
ATOM 1291 N N . GLU A 1 164 ? 8.404 6.012 14.148 1.00 88.06 164 GLU A N 1
ATOM 1292 C CA . GLU A 1 164 ? 8.485 7.449 13.902 1.00 88.06 164 GLU A CA 1
ATOM 1293 C C . GLU A 1 164 ? 7.483 7.880 12.824 1.00 88.06 164 GLU A C 1
ATOM 1295 O O . GLU A 1 164 ? 7.288 7.211 11.804 1.00 88.06 164 GLU A O 1
ATOM 1300 N N . THR A 1 165 ? 6.893 9.061 13.023 1.00 87.94 165 THR A N 1
ATOM 1301 C CA . THR A 1 165 ? 5.810 9.598 12.188 1.00 87.94 165 THR A CA 1
ATOM 1302 C C . THR A 1 165 ? 6.141 9.606 10.696 1.00 87.94 165 THR A C 1
ATOM 1304 O O . THR A 1 165 ? 5.255 9.373 9.878 1.00 87.94 165 THR A O 1
ATOM 1307 N N . MET A 1 166 ? 7.397 9.862 10.318 1.00 85.88 166 MET A N 1
ATOM 1308 C CA . MET A 1 166 ? 7.806 9.937 8.911 1.00 85.88 166 MET A CA 1
ATOM 1309 C C . MET A 1 166 ? 7.719 8.586 8.187 1.00 85.88 166 MET A C 1
ATOM 1311 O O . MET A 1 166 ? 7.240 8.532 7.052 1.00 85.88 166 MET A O 1
ATOM 1315 N N . TYR A 1 167 ? 8.099 7.492 8.856 1.00 88.25 167 TYR A N 1
ATOM 1316 C CA . TYR A 1 167 ? 7.975 6.146 8.299 1.00 88.25 167 TYR A CA 1
ATOM 1317 C C . TYR A 1 167 ? 6.509 5.732 8.238 1.00 88.25 167 TYR A C 1
ATOM 1319 O O . TYR A 1 167 ? 6.033 5.326 7.181 1.00 88.25 167 TYR A O 1
ATOM 1327 N N . GLN A 1 168 ? 5.767 5.943 9.329 1.00 93.44 168 GLN A N 1
ATOM 1328 C CA . GLN A 1 168 ? 4.345 5.610 9.388 1.00 93.44 168 GLN A CA 1
ATOM 1329 C C . GLN A 1 168 ? 3.533 6.371 8.333 1.00 93.44 168 GLN A C 1
ATOM 1331 O O . GLN A 1 168 ? 2.709 5.779 7.647 1.00 93.44 168 GLN A O 1
ATOM 1336 N N . THR A 1 169 ? 3.798 7.666 8.137 1.00 91.06 169 THR A N 1
ATOM 1337 C CA . THR A 1 169 ? 3.120 8.471 7.104 1.00 91.06 169 THR A CA 1
ATOM 1338 C C . THR A 1 169 ? 3.423 7.944 5.703 1.00 91.06 169 THR A C 1
ATOM 1340 O O . THR A 1 169 ? 2.522 7.864 4.873 1.00 91.06 169 THR A O 1
ATOM 1343 N N . SER A 1 170 ? 4.664 7.528 5.446 1.00 92.44 170 SER A N 1
ATOM 1344 C CA . SER A 1 170 ? 5.053 6.949 4.156 1.00 92.44 170 SER A CA 1
ATOM 1345 C C . SER A 1 170 ? 4.375 5.601 3.908 1.00 92.44 170 SER A C 1
ATOM 1347 O O . SER A 1 170 ? 3.852 5.357 2.824 1.00 92.44 170 SER A O 1
ATOM 1349 N N . VAL A 1 171 ? 4.298 4.752 4.934 1.00 94.69 171 VAL A N 1
ATOM 1350 C CA . VAL A 1 171 ? 3.547 3.492 4.883 1.00 94.69 171 VAL A CA 1
ATOM 1351 C C . VAL A 1 171 ? 2.059 3.744 4.642 1.00 94.69 171 VAL A C 1
ATOM 1353 O O . VAL A 1 171 ? 1.452 3.040 3.844 1.00 94.69 171 VAL A O 1
ATOM 1356 N N . ILE A 1 172 ? 1.468 4.780 5.242 1.00 96.19 172 ILE A N 1
ATOM 1357 C CA . ILE A 1 172 ? 0.065 5.151 5.005 1.00 96.19 172 ILE A CA 1
ATOM 1358 C C . ILE A 1 172 ? -0.173 5.548 3.540 1.00 96.19 172 ILE A C 1
ATOM 1360 O O . ILE A 1 172 ? -1.215 5.200 2.987 1.00 96.19 172 ILE A O 1
ATOM 1364 N N . VAL A 1 173 ? 0.776 6.215 2.873 1.00 95.00 173 VAL A N 1
ATOM 1365 C CA . VAL A 1 173 ? 0.683 6.504 1.427 1.00 95.00 173 VAL A CA 1
ATOM 1366 C C . VAL A 1 173 ? 0.647 5.203 0.617 1.00 95.00 173 VAL A C 1
ATOM 1368 O O . VAL A 1 173 ? -0.222 5.036 -0.239 1.00 95.00 173 VAL A O 1
ATOM 1371 N N . ILE A 1 174 ? 1.533 4.251 0.930 1.00 94.94 174 ILE A N 1
ATOM 1372 C CA . ILE A 1 174 ? 1.560 2.923 0.294 1.00 94.94 174 ILE A CA 1
ATOM 1373 C C . ILE A 1 174 ? 0.243 2.178 0.553 1.00 94.94 174 ILE A C 1
ATOM 1375 O O . ILE A 1 174 ? -0.372 1.657 -0.374 1.00 94.94 174 ILE A O 1
ATOM 1379 N N . MET A 1 175 ? -0.241 2.169 1.797 1.00 96.12 175 MET A N 1
ATOM 1380 C CA . MET A 1 175 ? -1.529 1.571 2.150 1.00 96.12 175 MET A CA 1
ATOM 1381 C C . MET A 1 175 ? -2.682 2.221 1.393 1.00 96.12 175 MET A C 1
ATOM 1383 O O . MET A 1 175 ? -3.577 1.517 0.948 1.00 96.12 175 MET A O 1
ATOM 1387 N N . SER A 1 176 ? -2.660 3.539 1.203 1.00 95.62 176 SER A N 1
ATOM 1388 C CA . SER A 1 176 ? -3.702 4.249 0.457 1.00 95.62 176 SER A CA 1
ATOM 1389 C C . SER A 1 176 ? -3.769 3.756 -0.988 1.00 95.62 176 SER A C 1
ATOM 1391 O O . SER A 1 176 ? -4.858 3.469 -1.475 1.00 95.62 176 SER A O 1
ATOM 1393 N N . LYS A 1 177 ? -2.619 3.535 -1.642 1.00 94.12 177 LYS A N 1
ATOM 1394 C CA . LYS A 1 177 ? -2.562 2.945 -2.990 1.00 94.12 177 LYS A CA 1
ATOM 1395 C C . LYS A 1 177 ? -3.303 1.609 -3.047 1.00 94.12 177 LYS A C 1
ATOM 1397 O O . LYS A 1 177 ? -4.168 1.416 -3.890 1.00 94.12 177 LYS A O 1
ATOM 1402 N N . TYR A 1 178 ? -2.963 0.699 -2.141 1.00 95.69 178 TYR A N 1
ATOM 1403 C CA . TYR A 1 178 ? -3.508 -0.660 -2.147 1.00 95.69 178 TYR A CA 1
ATOM 1404 C C . TYR A 1 178 ? -4.929 -0.746 -1.580 1.00 95.69 178 TYR A C 1
ATOM 1406 O O . TYR A 1 178 ? -5.671 -1.685 -1.867 1.00 95.69 178 TYR A O 1
ATOM 1414 N N . PHE A 1 179 ? -5.339 0.258 -0.807 1.00 95.38 179 PHE A N 1
ATOM 1415 C CA . PHE A 1 179 ? -6.727 0.454 -0.424 1.00 95.38 179 PHE A CA 1
ATOM 1416 C C . PHE A 1 179 ? -7.575 0.859 -1.635 1.00 95.38 179 PHE A C 1
ATOM 1418 O O . PHE A 1 179 ? -8.674 0.333 -1.791 1.00 95.38 179 PHE A O 1
ATOM 1425 N N . GLU A 1 180 ? -7.066 1.732 -2.510 1.00 92.38 180 GLU A N 1
ATOM 1426 C CA . GLU A 1 180 ? -7.722 2.112 -3.770 1.00 92.38 180 GLU A CA 1
ATOM 1427 C C . GLU A 1 180 ? -7.809 0.932 -4.754 1.00 92.38 180 GLU A C 1
ATOM 1429 O O . GLU A 1 180 ? -8.865 0.697 -5.335 1.00 92.38 180 GLU A O 1
ATOM 1434 N N . THR A 1 181 ? -6.738 0.150 -4.920 1.00 90.25 181 THR A N 1
ATOM 1435 C CA . THR A 1 181 ? -6.679 -0.948 -5.907 1.00 90.25 181 THR A CA 1
ATOM 1436 C C . THR A 1 181 ? -7.282 -2.273 -5.437 1.00 90.25 181 THR A C 1
ATOM 1438 O O . THR A 1 181 ? -7.151 -3.276 -6.129 1.00 90.25 181 THR A O 1
ATOM 1441 N N . CYS A 1 182 ? -7.994 -2.280 -4.305 1.00 87.00 182 CYS A N 1
ATOM 1442 C CA . CYS A 1 182 ? -8.653 -3.468 -3.740 1.00 87.00 182 CYS A CA 1
ATOM 1443 C C . CYS A 1 182 ? -7.702 -4.585 -3.259 1.00 87.00 182 CYS A C 1
ATOM 1445 O O . CYS A 1 182 ? -8.150 -5.702 -3.017 1.00 87.00 182 CYS A O 1
ATOM 1447 N N . ASP A 1 183 ? -6.413 -4.293 -3.077 1.00 90.50 183 ASP A N 1
ATOM 1448 C CA . ASP A 1 183 ? -5.412 -5.279 -2.647 1.00 90.50 183 ASP A CA 1
ATOM 1449 C C . ASP A 1 183 ? -5.372 -5.466 -1.123 1.00 90.50 183 ASP A C 1
ATOM 1451 O O . ASP A 1 183 ? -4.948 -6.513 -0.633 1.00 90.50 183 ASP A O 1
ATOM 1455 N N . ILE A 1 184 ? -5.811 -4.455 -0.367 1.00 93.25 184 ILE A N 1
ATOM 1456 C CA . ILE A 1 184 ? -5.984 -4.518 1.087 1.00 93.25 184 ILE A CA 1
ATOM 1457 C C . ILE A 1 184 ? -7.342 -3.947 1.490 1.00 93.25 184 ILE A C 1
ATOM 1459 O O . ILE A 1 184 ? -7.857 -3.023 0.850 1.00 93.25 184 ILE A O 1
ATOM 1463 N N . PHE A 1 185 ? -7.875 -4.459 2.602 1.00 95.12 185 PHE A N 1
ATOM 1464 C CA . PHE A 1 185 ? -9.232 -4.200 3.093 1.00 95.12 185 PHE A CA 1
ATOM 1465 C C . PHE A 1 185 ? -10.332 -4.674 2.130 1.00 95.12 185 PHE A C 1
ATOM 1467 O O . PHE A 1 185 ? -10.202 -4.632 0.911 1.00 95.12 185 PHE A O 1
ATOM 1474 N N . GLU A 1 186 ? -11.447 -5.125 2.692 1.00 92.31 186 GLU A N 1
ATOM 1475 C CA . GLU A 1 186 ? -12.477 -5.829 1.932 1.00 92.31 186 GLU A CA 1
ATOM 1476 C C . GLU A 1 186 ? -13.351 -4.878 1.115 1.00 92.31 186 GLU A C 1
ATOM 1478 O O . GLU A 1 186 ? -13.682 -3.783 1.576 1.00 92.31 186 GLU A O 1
ATOM 1483 N N . GLU A 1 187 ? -13.805 -5.327 -0.052 1.00 90.88 187 GLU A N 1
ATOM 1484 C CA . GLU A 1 187 ? -14.817 -4.610 -0.824 1.00 90.88 187 GLU A CA 1
ATOM 1485 C C . GLU A 1 187 ? -16.239 -4.945 -0.348 1.00 90.88 187 GLU A C 1
ATOM 1487 O O . GLU A 1 187 ? -16.539 -6.092 0.007 1.00 90.88 187 GLU A O 1
ATOM 1492 N N . PRO A 1 188 ? -17.164 -3.970 -0.360 1.00 86.88 188 PRO A N 1
ATOM 1493 C CA . PRO A 1 188 ? -18.560 -4.237 -0.070 1.00 86.88 188 PRO A CA 1
ATOM 1494 C C . PRO A 1 188 ? -19.191 -5.034 -1.220 1.00 86.88 188 PRO A C 1
ATOM 1496 O O . PRO A 1 188 ? -19.630 -4.453 -2.208 1.00 86.88 188 PRO A O 1
ATOM 1499 N N . ASN A 1 189 ? -19.304 -6.356 -1.076 1.00 78.69 189 ASN A N 1
ATOM 1500 C CA . ASN A 1 189 ? -19.983 -7.206 -2.062 1.00 78.69 189 ASN A CA 1
ATOM 1501 C C . ASN A 1 189 ? -21.452 -6.774 -2.272 1.00 78.69 189 ASN A C 1
ATOM 1503 O O . ASN A 1 189 ? -22.180 -6.552 -1.297 1.00 78.69 189 ASN A O 1
ATOM 1507 N N . ASP A 1 190 ? -21.921 -6.757 -3.527 1.00 58.16 190 ASP A N 1
ATOM 1508 C CA . ASP A 1 190 ? -23.281 -6.332 -3.928 1.00 58.16 190 ASP A CA 1
ATOM 1509 C C . ASP A 1 190 ? -24.408 -7.011 -3.119 1.00 58.16 190 ASP A C 1
ATOM 1511 O O . ASP A 1 190 ? -25.445 -6.417 -2.818 1.00 58.16 190 ASP A O 1
ATOM 1515 N N . ILE A 1 191 ? -24.189 -8.254 -2.683 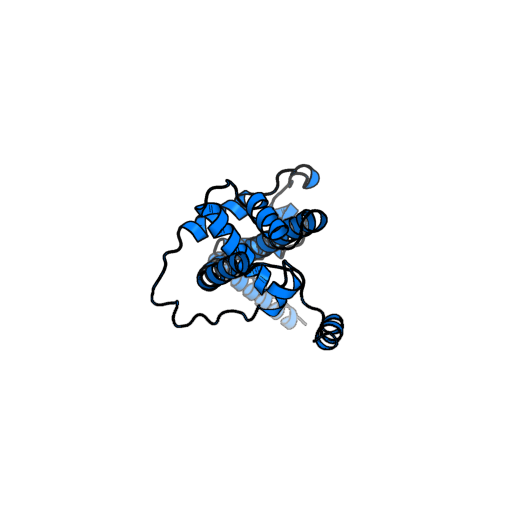1.00 54.03 191 ILE A N 1
ATOM 1516 C CA . ILE A 1 191 ? -25.170 -9.060 -1.940 1.00 54.03 191 ILE A CA 1
ATOM 1517 C C . ILE A 1 191 ? -25.353 -8.567 -0.489 1.00 54.03 191 ILE A C 1
ATOM 1519 O O . ILE A 1 191 ? -26.433 -8.728 0.079 1.00 54.03 191 ILE A O 1
ATOM 1523 N N . GLN A 1 192 ? -24.348 -7.933 0.126 1.00 53.47 192 GLN A N 1
ATOM 1524 C CA . GLN A 1 192 ? -24.455 -7.398 1.494 1.00 53.47 192 GLN A CA 1
ATOM 1525 C C . GLN A 1 192 ? -25.007 -5.964 1.539 1.00 53.47 192 GLN A C 1
ATOM 1527 O O . GLN A 1 192 ? -25.540 -5.555 2.571 1.00 53.47 192 GLN A O 1
ATOM 1532 N N . GLN A 1 193 ? -24.965 -5.232 0.420 1.00 50.56 193 GLN A N 1
ATOM 1533 C CA . GLN A 1 193 ? -25.522 -3.877 0.306 1.00 50.56 193 GLN A CA 1
ATOM 1534 C C . GLN A 1 193 ? -27.058 -3.863 0.387 1.00 50.56 193 GLN A C 1
ATOM 1536 O O . GLN A 1 193 ? -27.635 -2.951 0.977 1.00 50.56 193 GLN A O 1
ATOM 1541 N N . SER A 1 194 ? -27.727 -4.912 -0.104 1.00 43.91 194 SER A N 1
ATOM 1542 C CA . SER A 1 194 ? -29.190 -5.059 -0.001 1.00 43.91 194 SER A CA 1
ATOM 1543 C C . SER A 1 194 ? -29.685 -5.159 1.452 1.00 43.91 194 SER A C 1
ATOM 1545 O O . SER A 1 194 ? -30.658 -4.508 1.817 1.00 43.91 194 SER A O 1
ATOM 1547 N N . LYS A 1 195 ? -28.966 -5.881 2.322 1.00 48.81 195 LYS A N 1
ATOM 1548 C CA . LYS A 1 195 ? -29.358 -6.088 3.732 1.00 48.81 195 LYS A CA 1
ATOM 1549 C C . LYS A 1 195 ? -29.137 -4.871 4.633 1.00 48.81 195 LYS A C 1
ATOM 1551 O O . LYS A 1 195 ? -29.736 -4.793 5.704 1.00 48.81 195 LYS A O 1
ATOM 1556 N N . ILE A 1 196 ? -28.257 -3.950 4.238 1.00 52.69 196 ILE A N 1
ATOM 1557 C CA . ILE A 1 196 ? -28.008 -2.696 4.969 1.00 52.69 196 ILE A CA 1
ATOM 1558 C C . ILE A 1 196 ? -29.112 -1.675 4.656 1.00 52.69 196 ILE A C 1
ATOM 1560 O O . ILE A 1 196 ? -29.559 -0.970 5.557 1.00 52.69 196 ILE A O 1
ATOM 1564 N N . ASN A 1 197 ? -29.610 -1.658 3.417 1.00 50.53 197 ASN A N 1
ATOM 1565 C CA . ASN A 1 197 ? -30.665 -0.740 2.979 1.00 50.53 197 ASN A CA 1
ATOM 1566 C C . ASN A 1 197 ? -32.069 -1.114 3.495 1.00 50.53 197 ASN A C 1
ATOM 1568 O O . ASN A 1 197 ? -32.957 -0.274 3.474 1.00 50.53 197 ASN A O 1
ATOM 1572 N N . GLU A 1 198 ? -32.274 -2.341 3.985 1.00 47.66 198 GLU A N 1
ATOM 1573 C CA . GLU A 1 198 ? -33.537 -2.783 4.608 1.00 47.66 198 GLU A CA 1
ATOM 1574 C C . GLU A 1 198 ? -33.632 -2.465 6.116 1.00 47.66 198 GLU A C 1
ATOM 1576 O O . GLU A 1 198 ? -34.653 -2.742 6.744 1.00 47.66 198 GLU A O 1
ATOM 1581 N N . LYS A 1 199 ? -32.571 -1.915 6.726 1.00 45.50 199 LYS A N 1
ATOM 1582 C CA . LYS A 1 199 ? -32.510 -1.593 8.167 1.00 45.50 199 LYS A CA 1
ATOM 1583 C C . LYS A 1 199 ? -32.441 -0.089 8.483 1.00 45.50 199 LYS A C 1
ATOM 1585 O O . LYS A 1 199 ? -32.173 0.257 9.635 1.00 45.50 199 LYS A O 1
ATOM 1590 N N . GLN A 1 200 ? -32.668 0.780 7.497 1.00 42.66 200 GLN A N 1
ATOM 1591 C CA . GLN A 1 200 ? -32.910 2.221 7.679 1.00 42.66 200 GLN A CA 1
ATOM 1592 C C . GLN A 1 200 ? -34.394 2.524 7.492 1.00 42.66 200 GLN A C 1
ATOM 1594 O O . GLN A 1 200 ? -34.889 3.407 8.224 1.00 42.66 200 GLN A O 1
#

Foldseek 3Di:
DCPVVVVVVVVVVVVVVVVVVCVVPDDPQRVVQVLVVDDPVVNCVVVPDDPDPVVPPDDPLVLLCVQLVQLLPDDPDPVQQVPQDADPCVQLLVVQQADPVLVVLLSVLSSCVVVSVVVCVVHHPCSVVSLLVSLLVQQVVLVVPDTYPRSVVSSLCVSFPDPDPSSSSSSSSSVSVCSRVCSHGHDDDPVVVVVVVVVD

InterPro domains:
  IPR046919 ABC-three component systems, C-terminal domain 10 [PF20275] (63-186)

Secondary structure (DSSP, 8-state):
--HHHHHHHHHHHHHHHHHHHHHTT--HHHHHHHHTTS-HHHHHHHH--PPPGGG--S--HHHHHHHHHHHTT----TTTGGG------HHHHHHTT--HHHHHHHHHHHTTHHHHHHHHHHS-HHHHHHHHHHHHHHHHHHHTT--HHHHHHHHHHHH-SSS-HHHHHHHHHHHHHHHHTTSSS----HHHHHHHHT--